Protein AF-A0A4Q1S5E7-F1 (afdb_monomer)

Nearest PDB structures (foldseek):
  4me7-assembly1_C  TM=7.238E-01  e=4.638E-04  Bacillus subtilis subsp. subtilis str. 168
  5hk0-assembly1_A  TM=7.546E-01  e=1.133E-02  Mycobacterium tuberculosis H37Rv
  8bnv-assembly1_A  TM=3.595E-01  e=1.706E+00  Deferribacter desulfuricans
  8bnx-assembly2_B  TM=3.579E-01  e=1.160E+00  Deferribacter desulfuricans

Secondary structure (DSSP, 8-state):
-HHHHHHHHHH----SSS-HHHHHHHHHHHS-HHHHHHHHHHHH-HHHHHHHHHHHT-HHHHHHHHHHHH---EEETTTTEEE-HHHHHHHHHHHHHHHHSPP-BS-SSS--SBSS---TTBEEEEE----TTS--SEEEEEEEE--TT-SEEEEEEEEE--TT----SSEEEEEE-TT-SSEEEEEGGG-EEEEGGGEEE--EE-SSS-EE--B--HHHHHHHHHHHHHHTS-PPBHHHHHHHS-TTEEEEESSHHHHGGGTTSBEEEEEEETTTTEEEEEETT---EEEEEEEEBS--HHHHHHHHHHHHT---EE-TTT--EEE-HHHHHHHHHHHHHTTB--

Structure (mmCIF, N/CA/C/O backbone):
data_AF-A0A4Q1S5E7-F1
#
_entry.id   AF-A0A4Q1S5E7-F1
#
loop_
_atom_site.group_PDB
_atom_site.id
_atom_site.type_symbol
_atom_site.label_atom_id
_atom_site.label_alt_id
_atom_site.label_comp_id
_atom_site.label_asym_id
_atom_site.label_entity_id
_atom_site.label_seq_id
_atom_site.pdbx_PDB_ins_code
_atom_site.Cartn_x
_atom_site.Cartn_y
_atom_site.Cartn_z
_atom_site.occupancy
_atom_site.B_iso_or_equiv
_atom_site.auth_seq_id
_atom_site.auth_comp_id
_atom_site.auth_asym_id
_atom_site.auth_atom_id
_atom_site.pdbx_PDB_model_num
ATOM 1 N N . MET A 1 1 ? 5.065 -13.074 -55.777 1.00 45.78 1 MET A N 1
ATOM 2 C CA . MET A 1 1 ? 3.913 -12.854 -54.874 1.00 45.78 1 MET A CA 1
ATOM 3 C C . MET A 1 1 ? 3.552 -11.373 -54.756 1.00 45.78 1 MET A C 1
ATOM 5 O O . MET A 1 1 ? 2.422 -11.039 -55.063 1.00 45.78 1 MET A O 1
ATOM 9 N N . ILE A 1 2 ? 4.494 -10.473 -54.447 1.00 40.75 2 ILE A N 1
ATOM 10 C CA . ILE A 1 2 ? 4.255 -9.011 -54.358 1.00 40.75 2 ILE A CA 1
ATOM 11 C C . ILE A 1 2 ? 3.692 -8.414 -55.658 1.00 40.75 2 ILE A C 1
ATOM 13 O O . ILE A 1 2 ? 2.721 -7.675 -55.610 1.00 40.75 2 ILE A O 1
ATOM 17 N N . LYS A 1 3 ? 4.202 -8.818 -56.832 1.00 45.34 3 LYS A N 1
ATOM 18 C CA . LYS A 1 3 ? 3.614 -8.436 -58.134 1.00 45.34 3 LYS A CA 1
ATOM 19 C C . LYS A 1 3 ? 2.170 -8.921 -58.327 1.00 45.34 3 LYS A C 1
ATOM 21 O O . LYS A 1 3 ? 1.421 -8.264 -59.034 1.00 45.34 3 LYS A O 1
ATOM 26 N N . ASN A 1 4 ? 1.779 -10.039 -57.703 1.00 48.31 4 ASN A N 1
ATOM 27 C CA . ASN A 1 4 ? 0.393 -10.526 -57.719 1.00 48.31 4 ASN A CA 1
ATOM 28 C C . ASN A 1 4 ? -0.473 -9.777 -56.703 1.00 48.31 4 ASN A C 1
ATOM 30 O O . ASN A 1 4 ? -1.609 -9.480 -57.028 1.00 48.31 4 ASN A O 1
ATOM 34 N N . ILE A 1 5 ? 0.068 -9.415 -55.534 1.00 48.53 5 ILE A N 1
ATOM 35 C CA . ILE A 1 5 ? -0.612 -8.560 -54.549 1.00 48.53 5 ILE A CA 1
ATOM 36 C C . ILE A 1 5 ? -0.840 -7.163 -55.141 1.00 48.53 5 ILE A C 1
ATOM 38 O O . ILE A 1 5 ? -1.955 -6.673 -55.087 1.00 48.53 5 ILE A O 1
ATOM 42 N N . LEU A 1 6 ? 0.163 -6.556 -55.787 1.00 47.06 6 LEU A N 1
ATOM 43 C CA . LEU A 1 6 ? 0.029 -5.286 -56.515 1.00 47.06 6 LEU A CA 1
ATOM 44 C C . LEU A 1 6 ? -1.011 -5.389 -57.639 1.00 47.06 6 LEU A C 1
ATOM 46 O O . LEU A 1 6 ? -1.883 -4.534 -57.730 1.00 47.06 6 LEU A O 1
ATOM 50 N N . LYS A 1 7 ? -1.002 -6.481 -58.418 1.00 49.75 7 LYS A N 1
ATOM 51 C CA . LYS A 1 7 ? -2.040 -6.750 -59.428 1.00 49.75 7 LYS A CA 1
ATOM 52 C C . LYS A 1 7 ? -3.434 -6.929 -58.828 1.00 49.75 7 LYS A C 1
ATOM 54 O O . LYS A 1 7 ? -4.398 -6.451 -59.411 1.00 49.75 7 LYS A O 1
ATOM 59 N N . GLU A 1 8 ? -3.571 -7.625 -57.702 1.00 49.44 8 GLU A N 1
ATOM 60 C CA . GLU A 1 8 ? -4.859 -7.823 -57.024 1.00 49.44 8 GLU A CA 1
ATOM 61 C C . GLU A 1 8 ? -5.385 -6.511 -56.432 1.00 49.44 8 GLU A C 1
ATOM 63 O O . GLU A 1 8 ? -6.571 -6.207 -56.569 1.00 49.44 8 GLU A O 1
ATOM 68 N N . VAL A 1 9 ? -4.488 -5.707 -55.860 1.00 48.16 9 VAL A N 1
ATOM 69 C CA . VAL A 1 9 ? -4.747 -4.373 -55.314 1.00 48.16 9 VAL A CA 1
ATOM 70 C C . VAL A 1 9 ? -5.185 -3.394 -56.410 1.00 48.16 9 VAL A C 1
ATOM 72 O O . VAL A 1 9 ? -6.217 -2.743 -56.255 1.00 48.16 9 VAL A O 1
ATOM 75 N N . GLU A 1 10 ? -4.482 -3.346 -57.545 1.00 47.16 10 GLU A N 1
ATOM 76 C CA . GLU A 1 10 ? -4.885 -2.565 -58.725 1.00 47.16 10 GLU A CA 1
ATOM 77 C C . GLU A 1 10 ? -6.196 -3.081 -59.330 1.00 47.16 10 GLU A C 1
ATOM 79 O O . GLU A 1 10 ? -7.041 -2.300 -59.767 1.00 47.16 10 GLU A O 1
ATOM 84 N N . SER A 1 11 ? -6.411 -4.400 -59.323 1.00 49.28 11 SER A N 1
ATOM 85 C CA . SER A 1 11 ? -7.585 -4.996 -59.960 1.00 49.28 11 SER A CA 1
ATOM 86 C C . SER A 1 11 ? -8.892 -4.782 -59.204 1.00 49.28 11 SER A C 1
ATOM 88 O O . SER A 1 11 ? -9.933 -4.996 -59.821 1.00 49.28 11 SER A O 1
ATOM 90 N N . SER A 1 12 ? -8.854 -4.415 -57.909 1.00 47.06 12 SER A N 1
ATOM 91 C CA . SER A 1 12 ? -10.009 -4.147 -57.025 1.00 47.06 12 SER A CA 1
ATOM 92 C C . SER A 1 12 ? -11.334 -4.810 -57.459 1.00 47.06 12 SER A C 1
ATOM 94 O O . SER A 1 12 ? -12.395 -4.192 -57.532 1.00 47.06 12 SER A O 1
ATOM 96 N N . ARG A 1 13 ? -11.263 -6.124 -57.713 1.00 43.25 13 ARG A N 1
ATOM 97 C CA . ARG A 1 13 ? -12.386 -7.031 -57.993 1.00 43.25 13 ARG A CA 1
ATOM 98 C C . ARG A 1 13 ? -12.395 -8.230 -57.038 1.00 43.25 13 ARG A C 1
ATOM 100 O O . ARG A 1 13 ? -12.972 -9.266 -57.344 1.00 43.25 13 ARG A O 1
ATOM 107 N N . CYS A 1 14 ? -11.828 -8.087 -55.840 1.00 43.12 14 CYS A N 1
ATOM 108 C CA . CYS A 1 14 ? -12.053 -9.036 -54.745 1.00 43.12 14 CYS A CA 1
ATOM 109 C C . CYS A 1 14 ? -13.335 -8.668 -53.979 1.00 43.12 14 CYS A C 1
ATOM 111 O O . CYS A 1 14 ? -13.285 -8.173 -52.854 1.00 43.12 14 CYS A O 1
ATOM 113 N N . SER A 1 15 ? -14.497 -8.888 -54.608 1.00 43.00 15 SER A N 1
ATOM 114 C CA . SER A 1 15 ? -15.816 -8.615 -54.016 1.00 43.00 15 SER A CA 1
ATOM 115 C C . SER A 1 15 ? -16.477 -9.826 -53.347 1.00 43.00 15 SER A C 1
ATOM 117 O O . SER A 1 15 ? -17.640 -9.722 -52.973 1.00 43.00 15 SER A O 1
ATOM 119 N N . THR A 1 16 ? -15.810 -10.976 -53.213 1.00 43.50 16 THR A N 1
ATOM 120 C CA . THR A 1 16 ? -16.522 -12.227 -52.878 1.00 43.50 16 THR A CA 1
ATOM 121 C C . THR A 1 16 ? -16.160 -12.903 -51.558 1.00 43.50 16 THR A C 1
ATOM 123 O O . THR A 1 16 ? -16.899 -13.798 -51.167 1.00 43.50 16 THR A O 1
ATOM 126 N N . TYR A 1 17 ? -15.123 -12.482 -50.818 1.00 42.72 17 TYR A N 1
ATOM 127 C CA . TYR A 1 17 ? -14.715 -13.212 -49.595 1.00 42.72 17 TYR A CA 1
ATOM 128 C C . TYR A 1 17 ? -14.294 -12.367 -48.382 1.00 42.72 17 TYR A C 1
ATOM 130 O O . TYR A 1 17 ? -13.822 -12.916 -47.391 1.00 42.72 17 TYR A O 1
ATOM 138 N N . LEU A 1 18 ? -14.483 -11.047 -48.408 1.00 40.22 18 LEU A N 1
ATOM 139 C CA . LEU A 1 18 ? -14.166 -10.174 -47.273 1.00 40.22 18 LEU A CA 1
ATOM 140 C C . LEU A 1 18 ? -15.419 -9.415 -46.838 1.00 40.22 18 LEU A C 1
ATOM 142 O O . LEU A 1 18 ? -16.188 -8.967 -47.686 1.00 40.22 18 LEU A O 1
ATOM 146 N N . SER A 1 19 ? -15.619 -9.265 -45.525 1.00 49.06 19 SER A N 1
ATOM 147 C CA . SER A 1 19 ? -16.636 -8.350 -45.002 1.00 49.06 19 SER A CA 1
ATOM 148 C C . SER A 1 19 ? -16.353 -6.930 -45.502 1.00 49.06 19 SER A C 1
ATOM 150 O O . SER A 1 19 ? -15.199 -6.539 -45.697 1.00 49.06 19 SER A O 1
ATOM 152 N N . THR A 1 20 ? -17.409 -6.151 -45.711 1.00 51.66 20 THR A N 1
ATOM 153 C CA . THR A 1 20 ? -17.349 -4.768 -46.214 1.00 51.66 20 THR A CA 1
ATOM 154 C C . THR A 1 20 ? -16.396 -3.882 -45.400 1.00 51.66 20 THR A C 1
ATOM 156 O O . THR A 1 20 ? -15.662 -3.080 -45.969 1.00 51.66 20 THR A O 1
ATOM 159 N N . GLU A 1 21 ? -16.318 -4.104 -44.089 1.00 45.59 21 GLU A N 1
ATOM 160 C CA . GLU A 1 21 ? -15.430 -3.392 -43.158 1.00 45.59 21 GLU A CA 1
ATOM 161 C C . GLU A 1 21 ? -13.933 -3.712 -43.379 1.00 45.59 21 GLU A C 1
ATOM 163 O O . GLU A 1 21 ? -13.069 -2.829 -43.324 1.00 45.59 21 GLU A O 1
ATOM 168 N N . ASN A 1 22 ? -13.613 -4.962 -43.737 1.00 44.28 22 ASN A N 1
ATOM 169 C CA . ASN A 1 22 ? -12.251 -5.373 -44.088 1.00 44.28 22 ASN A CA 1
ATOM 170 C C . ASN A 1 22 ? -11.838 -4.847 -45.473 1.00 44.28 22 ASN A C 1
ATOM 172 O O . ASN A 1 22 ? -10.669 -4.527 -45.686 1.00 44.28 22 ASN A O 1
ATOM 176 N N . GLN A 1 23 ? -12.787 -4.712 -46.406 1.00 46.38 23 GLN A N 1
ATOM 177 C CA . GLN A 1 23 ? -12.539 -4.132 -47.731 1.00 46.38 23 GLN A CA 1
ATOM 178 C C . GLN A 1 23 ? -12.254 -2.626 -47.664 1.00 46.38 23 GLN A C 1
ATOM 180 O O . GLN A 1 23 ? -11.365 -2.148 -48.369 1.00 46.38 23 GLN A O 1
ATOM 185 N N . GLU A 1 24 ? -12.963 -1.875 -46.819 1.00 50.72 24 GLU A N 1
ATOM 186 C CA . GLU A 1 24 ? -12.688 -0.448 -46.603 1.00 50.72 24 GLU A CA 1
ATOM 187 C C . GLU A 1 24 ? -11.358 -0.217 -45.882 1.00 50.72 24 GLU A C 1
ATOM 189 O O . GLU A 1 24 ? -10.598 0.669 -46.274 1.00 50.72 24 GLU A O 1
ATOM 194 N N . SER A 1 25 ? -11.023 -1.057 -44.900 1.00 50.16 25 SER A N 1
ATOM 195 C CA . SER A 1 25 ? -9.731 -0.995 -44.206 1.00 50.16 25 SER A CA 1
ATOM 196 C C . SER A 1 25 ? -8.557 -1.291 -45.148 1.00 50.16 25 SER A C 1
ATOM 198 O O . SER A 1 25 ? -7.573 -0.553 -45.156 1.00 50.16 25 SER A O 1
ATOM 200 N N . LEU A 1 26 ? -8.682 -2.302 -46.018 1.00 46.16 26 LEU A N 1
ATOM 201 C CA . LEU A 1 26 ? -7.697 -2.603 -47.066 1.00 46.16 26 LEU A CA 1
ATOM 202 C C . LEU A 1 26 ? -7.577 -1.475 -48.095 1.00 46.16 26 LEU A C 1
ATOM 204 O O . LEU A 1 26 ? -6.463 -1.089 -48.436 1.00 46.16 26 LEU A O 1
ATOM 208 N N . LYS A 1 27 ? -8.696 -0.896 -48.552 1.00 51.16 27 LYS A N 1
ATOM 209 C CA . LYS A 1 27 ? -8.677 0.274 -49.447 1.00 51.16 27 LYS A CA 1
ATOM 210 C C . LYS A 1 27 ? -7.976 1.467 -48.807 1.00 51.16 27 LYS A C 1
ATOM 212 O O . LYS A 1 27 ? -7.223 2.146 -49.493 1.00 51.16 27 LYS A O 1
ATOM 217 N N . LYS A 1 28 ? -8.173 1.689 -47.506 1.00 51.12 28 LYS A N 1
ATOM 218 C CA . LYS A 1 28 ? -7.537 2.776 -46.754 1.00 51.12 28 LYS A CA 1
ATOM 219 C C . LYS A 1 28 ? -6.022 2.573 -46.615 1.00 51.12 28 LYS A C 1
ATOM 221 O O . LYS A 1 28 ? -5.270 3.514 -46.840 1.00 51.12 28 LYS A O 1
ATOM 226 N N . ILE A 1 29 ? -5.583 1.343 -46.336 1.00 49.75 29 ILE A N 1
ATOM 227 C CA . ILE A 1 29 ? -4.161 0.953 -46.258 1.00 49.75 29 ILE A CA 1
ATOM 228 C C . ILE A 1 29 ? -3.468 1.056 -47.629 1.00 49.75 29 ILE A C 1
ATOM 230 O O . ILE A 1 29 ? -2.320 1.478 -47.715 1.00 49.75 29 ILE A O 1
ATOM 234 N N . VAL A 1 30 ? -4.170 0.692 -48.704 1.00 48.88 30 VAL A N 1
ATOM 235 C CA . VAL A 1 30 ? -3.678 0.777 -50.088 1.00 48.88 30 VAL A CA 1
ATOM 236 C C . VAL A 1 30 ? -3.651 2.218 -50.602 1.00 48.88 30 VAL A C 1
ATOM 238 O O . VAL A 1 30 ? -2.741 2.581 -51.337 1.00 48.88 30 VAL A O 1
ATOM 241 N N . SER A 1 31 ? -4.632 3.046 -50.231 1.00 51.16 31 SER A N 1
ATOM 242 C CA . SER A 1 31 ? -4.712 4.452 -50.655 1.00 51.16 31 SER A CA 1
ATOM 243 C C . SER A 1 31 ? -3.657 5.350 -50.013 1.00 51.16 31 SER A C 1
ATOM 245 O O . SER A 1 31 ? -3.498 6.500 -50.417 1.00 51.16 31 SER A O 1
ATOM 247 N N . ASP A 1 32 ? -2.948 4.838 -49.010 1.00 53.78 32 ASP A N 1
ATOM 248 C CA . ASP A 1 32 ? -1.819 5.522 -48.414 1.00 53.78 32 ASP A CA 1
ATOM 249 C C . ASP A 1 32 ? -0.659 5.474 -49.421 1.00 53.78 32 ASP A C 1
ATOM 251 O O . ASP A 1 32 ? 0.027 4.461 -49.570 1.00 53.78 32 ASP A O 1
ATOM 255 N N . THR A 1 33 ? -0.476 6.561 -50.178 1.00 54.25 33 THR A N 1
ATOM 256 C CA . THR A 1 33 ? 0.507 6.715 -51.271 1.00 54.25 33 THR A CA 1
ATOM 257 C C . THR A 1 33 ? 1.914 6.263 -50.859 1.00 54.25 33 THR A C 1
ATOM 259 O O . THR A 1 33 ? 2.722 5.819 -51.672 1.00 54.25 33 THR A O 1
ATOM 262 N N . THR A 1 34 ? 2.199 6.330 -49.562 1.00 57.56 34 THR A N 1
ATOM 263 C CA . THR A 1 34 ? 3.412 5.862 -48.901 1.00 57.56 34 THR A CA 1
ATOM 264 C C . THR A 1 34 ? 3.628 4.345 -49.028 1.00 57.56 34 THR A C 1
ATOM 266 O O . THR A 1 34 ? 4.748 3.915 -49.288 1.00 57.56 34 THR A O 1
ATOM 269 N N . MET A 1 35 ? 2.577 3.530 -48.906 1.00 54.88 35 MET A N 1
ATOM 270 C CA . MET A 1 35 ? 2.635 2.060 -48.952 1.00 54.88 35 MET A CA 1
ATOM 271 C C . MET A 1 35 ? 2.817 1.533 -50.380 1.00 54.88 35 MET A C 1
ATOM 273 O O . MET A 1 35 ? 3.663 0.672 -50.614 1.00 54.88 35 MET A O 1
ATOM 277 N N . LEU A 1 36 ? 2.096 2.098 -51.354 1.00 58.75 36 LEU A N 1
ATOM 278 C CA . LEU A 1 36 ? 2.261 1.761 -52.776 1.00 58.75 36 LEU A CA 1
ATOM 279 C C . LEU A 1 36 ? 3.670 2.097 -53.281 1.00 58.75 36 LEU A C 1
ATOM 281 O O . LEU A 1 36 ? 4.318 1.249 -53.890 1.00 58.75 36 LEU A O 1
ATOM 285 N N . ASN A 1 37 ? 4.195 3.273 -52.924 1.00 60.22 37 ASN A N 1
ATOM 286 C CA . ASN A 1 37 ? 5.567 3.668 -53.256 1.00 60.22 37 ASN A CA 1
ATOM 287 C C . ASN A 1 37 ? 6.623 2.750 -52.614 1.00 60.22 37 ASN A C 1
ATOM 289 O O . ASN A 1 37 ? 7.690 2.523 -53.187 1.00 60.22 37 ASN A O 1
ATOM 293 N N . VAL A 1 38 ? 6.353 2.222 -51.416 1.00 61.44 38 VAL A N 1
ATOM 294 C CA . VAL A 1 38 ? 7.222 1.238 -50.754 1.00 61.44 38 VAL A CA 1
ATOM 295 C C . VAL A 1 38 ? 7.161 -0.109 -51.478 1.00 61.44 38 VAL A C 1
ATOM 297 O O . VAL A 1 38 ? 8.207 -0.695 -51.745 1.00 61.44 38 VAL A O 1
ATOM 300 N N . LEU A 1 39 ? 5.971 -0.578 -51.864 1.00 63.72 39 LEU A N 1
ATOM 301 C CA . LEU A 1 39 ? 5.789 -1.839 -52.591 1.00 63.72 39 LEU A CA 1
ATOM 302 C C . LEU A 1 39 ? 6.393 -1.805 -54.005 1.00 63.72 39 LEU A C 1
ATOM 304 O O . LEU A 1 39 ? 7.007 -2.789 -54.422 1.00 63.72 39 LEU A O 1
ATOM 308 N N . GLU A 1 40 ? 6.285 -0.683 -54.721 1.00 65.25 40 GLU A N 1
ATOM 309 C CA . GLU A 1 40 ? 6.958 -0.486 -56.012 1.00 65.25 40 GLU A CA 1
ATOM 310 C C . GLU A 1 40 ? 8.481 -0.514 -55.863 1.00 65.25 40 GLU A C 1
ATOM 312 O O . GLU A 1 40 ? 9.154 -1.239 -56.598 1.00 65.25 40 GLU A O 1
ATOM 317 N N . LYS A 1 41 ? 9.037 0.195 -54.870 1.00 61.72 41 LYS A N 1
ATOM 318 C CA . LYS A 1 41 ? 10.483 0.166 -54.588 1.00 61.72 41 LYS A CA 1
ATOM 319 C C . LYS A 1 41 ? 10.978 -1.239 -54.241 1.00 61.72 41 LYS A C 1
ATOM 321 O O . LYS A 1 41 ? 12.020 -1.652 -54.740 1.00 61.72 41 LYS A O 1
ATOM 326 N N . ILE A 1 42 ? 10.212 -1.995 -53.453 1.00 63.00 42 ILE A N 1
ATOM 327 C CA . ILE A 1 42 ? 10.522 -3.394 -53.123 1.00 63.00 42 ILE A CA 1
ATOM 328 C C . ILE A 1 42 ? 10.488 -4.280 -54.378 1.00 63.00 42 ILE A C 1
ATOM 330 O O . ILE A 1 42 ? 11.310 -5.181 -54.500 1.00 63.00 42 ILE A O 1
ATOM 334 N N . SER A 1 43 ? 9.575 -4.031 -55.326 1.00 64.75 43 SER A N 1
ATOM 335 C CA . SER A 1 43 ? 9.441 -4.842 -56.546 1.00 64.75 43 SER A CA 1
ATOM 336 C C . SER A 1 43 ? 10.544 -4.606 -57.589 1.00 64.75 43 SER A C 1
ATOM 338 O O . SER A 1 43 ? 10.677 -5.426 -58.506 1.00 64.75 43 SER A O 1
ATOM 340 N N . VAL A 1 44 ? 11.269 -3.489 -57.515 1.00 72.62 44 VAL A N 1
ATOM 341 C CA . VAL A 1 44 ? 12.371 -3.158 -58.436 1.00 72.62 44 VAL A CA 1
ATOM 342 C C . VAL A 1 44 ? 13.716 -3.652 -57.893 1.00 72.62 44 VAL A C 1
ATOM 344 O O . VAL A 1 44 ? 14.621 -3.954 -58.668 1.00 72.62 44 VAL A O 1
ATOM 347 N N . ASP A 1 45 ? 13.828 -3.802 -56.576 1.00 74.69 45 ASP A N 1
ATOM 348 C CA . ASP A 1 45 ? 15.039 -4.247 -55.897 1.00 74.69 45 ASP A CA 1
ATOM 349 C C . ASP A 1 45 ? 14.950 -5.741 -55.522 1.00 74.69 45 ASP A C 1
ATOM 351 O O . ASP A 1 45 ? 14.171 -6.174 -54.664 1.00 74.69 45 ASP A O 1
ATOM 355 N N . ASN A 1 46 ? 15.768 -6.555 -56.196 1.00 75.38 46 ASN A N 1
ATOM 356 C CA . ASN A 1 46 ? 15.821 -8.005 -55.997 1.00 75.38 46 ASN A CA 1
ATOM 357 C C . ASN A 1 46 ? 16.261 -8.400 -54.578 1.00 75.38 46 ASN A C 1
ATOM 359 O O . ASN A 1 46 ? 15.853 -9.460 -54.094 1.00 75.38 46 ASN A O 1
ATOM 363 N N . ASP A 1 47 ? 17.063 -7.576 -53.903 1.00 74.88 47 ASP A N 1
ATOM 364 C CA . ASP A 1 47 ? 17.528 -7.861 -52.547 1.00 74.88 47 ASP A CA 1
ATOM 365 C C . ASP A 1 47 ? 16.437 -7.538 -51.522 1.00 74.88 47 ASP A C 1
ATOM 367 O O . ASP A 1 47 ? 16.186 -8.343 -50.620 1.00 74.88 47 ASP A O 1
ATOM 371 N N . LEU A 1 48 ? 15.686 -6.448 -51.719 1.00 71.38 48 LEU A N 1
ATOM 372 C CA . LEU A 1 48 ? 14.483 -6.162 -50.927 1.00 71.38 48 LEU A CA 1
ATOM 373 C C . LEU A 1 48 ? 13.418 -7.250 -51.098 1.00 71.38 48 LEU A C 1
ATOM 375 O O . LEU A 1 48 ? 12.846 -7.704 -50.107 1.00 71.38 48 LEU A O 1
ATOM 379 N N . THR A 1 49 ? 13.189 -7.724 -52.326 1.00 74.31 49 THR A N 1
ATOM 380 C CA . THR A 1 49 ? 12.247 -8.827 -52.585 1.00 74.31 49 THR A CA 1
ATOM 381 C C . THR A 1 49 ? 12.655 -10.096 -51.829 1.00 74.31 49 THR A C 1
ATOM 383 O O . THR A 1 49 ? 11.823 -10.706 -51.160 1.00 74.31 49 THR A O 1
ATOM 386 N N . ARG A 1 50 ? 13.945 -10.464 -51.854 1.00 77.56 50 ARG A N 1
ATOM 387 C CA . ARG A 1 50 ? 14.469 -11.620 -51.103 1.00 77.56 50 ARG A CA 1
ATOM 388 C C . ARG A 1 50 ? 14.299 -11.472 -49.592 1.00 77.56 50 ARG A C 1
ATOM 390 O O . ARG A 1 50 ? 13.962 -12.447 -48.921 1.00 77.56 50 ARG A O 1
ATOM 397 N N . ILE A 1 51 ? 14.533 -10.278 -49.047 1.00 77.44 51 ILE A N 1
ATOM 398 C CA . ILE A 1 51 ? 14.348 -9.997 -47.616 1.00 77.44 51 ILE A CA 1
ATOM 399 C C . ILE A 1 51 ? 12.870 -10.122 -47.237 1.00 77.44 51 ILE A C 1
ATOM 401 O O . ILE A 1 51 ? 12.552 -10.769 -46.240 1.00 77.44 51 ILE A O 1
ATOM 405 N N . VAL A 1 52 ? 11.964 -9.565 -48.042 1.00 77.75 52 VAL A N 1
ATOM 406 C CA . VAL A 1 52 ? 10.519 -9.653 -47.796 1.00 77.75 52 VAL A CA 1
ATOM 407 C C . VAL A 1 52 ? 10.025 -11.093 -47.899 1.00 77.75 52 VAL A C 1
ATOM 409 O O . VAL A 1 52 ? 9.309 -11.541 -47.008 1.00 77.75 52 VAL A O 1
ATOM 412 N N . ASP A 1 53 ? 10.459 -11.856 -48.903 1.00 77.31 53 ASP A N 1
ATOM 413 C CA . ASP A 1 53 ? 10.123 -13.279 -49.011 1.00 77.31 53 ASP A CA 1
ATOM 414 C C . ASP A 1 53 ? 10.642 -14.066 -47.797 1.00 77.31 53 ASP A C 1
ATOM 416 O O . ASP A 1 53 ? 9.952 -14.952 -47.290 1.00 77.31 53 ASP A O 1
ATOM 420 N N . LYS A 1 54 ? 11.825 -13.728 -47.272 1.00 81.31 54 LYS A N 1
ATOM 421 C CA . LYS A 1 54 ? 12.348 -14.339 -46.044 1.00 81.31 54 LYS A CA 1
ATOM 422 C C . LYS A 1 54 ? 11.486 -14.004 -44.822 1.00 81.31 54 LYS A C 1
ATOM 424 O O . LYS A 1 54 ? 11.231 -14.900 -44.028 1.00 81.31 54 LYS A O 1
ATOM 429 N N . ILE A 1 55 ? 11.017 -12.761 -44.689 1.00 76.44 55 ILE A N 1
ATOM 430 C CA . ILE A 1 55 ? 10.128 -12.324 -43.596 1.00 76.44 55 ILE A CA 1
ATOM 431 C C . ILE A 1 55 ? 8.761 -13.013 -43.692 1.00 76.44 55 ILE A C 1
ATOM 433 O O . ILE A 1 55 ? 8.266 -13.537 -42.699 1.00 76.44 55 ILE A O 1
ATOM 437 N N . ILE A 1 56 ? 8.162 -13.056 -44.885 1.00 78.06 56 ILE A N 1
ATOM 438 C CA . ILE A 1 56 ? 6.846 -13.675 -45.115 1.00 78.06 56 ILE A CA 1
ATOM 439 C C . ILE A 1 56 ? 6.890 -15.177 -44.837 1.00 78.06 56 ILE A C 1
ATOM 441 O O . ILE A 1 56 ? 5.922 -15.736 -44.327 1.00 78.06 56 ILE A O 1
ATOM 445 N N . ASN A 1 57 ? 8.001 -15.840 -45.149 1.00 83.75 57 ASN A N 1
ATOM 446 C CA . ASN A 1 57 ? 8.169 -17.266 -44.878 1.00 83.75 57 ASN A CA 1
ATOM 447 C C . ASN A 1 57 ? 8.720 -17.553 -43.471 1.00 83.75 57 ASN A C 1
ATOM 449 O O . ASN A 1 57 ? 8.850 -18.719 -43.094 1.00 83.75 57 ASN A O 1
ATOM 453 N N . ASP A 1 58 ? 9.018 -16.524 -42.672 1.00 88.06 58 ASP A N 1
ATOM 454 C CA . ASP A 1 58 ? 9.442 -16.702 -41.289 1.00 88.06 58 ASP A CA 1
ATOM 455 C C . ASP A 1 58 ? 8.236 -17.117 -40.435 1.00 88.06 58 ASP A C 1
ATOM 457 O O . ASP A 1 58 ? 7.260 -16.385 -40.234 1.00 88.06 58 ASP A O 1
ATOM 461 N N . ARG A 1 59 ? 8.294 -18.349 -39.932 1.00 87.94 59 ARG A N 1
ATOM 462 C CA . ARG A 1 59 ? 7.241 -18.925 -39.099 1.00 87.94 59 ARG A CA 1
ATOM 463 C C . ARG A 1 59 ? 7.021 -18.125 -37.813 1.00 87.94 59 ARG A C 1
ATOM 465 O O . ARG A 1 59 ? 5.869 -17.923 -37.436 1.00 87.94 59 ARG A O 1
ATOM 472 N N . ASN A 1 60 ? 8.090 -17.662 -37.168 1.00 82.25 60 ASN A N 1
ATOM 473 C CA . ASN A 1 60 ? 8.001 -16.925 -35.910 1.00 82.25 60 ASN A CA 1
ATOM 474 C C . ASN A 1 60 ? 7.357 -15.559 -36.140 1.00 82.25 60 ASN A C 1
ATOM 476 O O . ASN A 1 60 ? 6.485 -15.156 -35.374 1.00 82.25 60 ASN A O 1
ATOM 480 N N . PHE A 1 61 ? 7.732 -14.875 -37.226 1.00 81.06 61 PHE A N 1
ATOM 481 C CA . PHE A 1 61 ? 7.100 -13.614 -37.613 1.00 81.06 61 PHE A CA 1
ATOM 482 C C . PHE A 1 61 ? 5.593 -13.793 -37.832 1.00 81.06 61 PHE A C 1
ATOM 484 O O . PHE A 1 61 ? 4.788 -13.073 -37.243 1.00 81.06 61 PHE A O 1
ATOM 491 N N . ASN A 1 62 ? 5.197 -14.807 -38.604 1.00 81.19 62 ASN A N 1
ATOM 492 C CA . ASN A 1 62 ? 3.787 -15.098 -38.861 1.00 81.19 62 ASN A CA 1
ATOM 493 C C . ASN A 1 62 ? 3.005 -15.455 -37.591 1.00 81.19 62 ASN A C 1
ATOM 495 O O . ASN A 1 62 ? 1.852 -15.051 -37.445 1.00 81.19 62 ASN A O 1
ATOM 499 N N . GLU A 1 63 ? 3.601 -16.221 -36.676 1.00 87.25 63 GLU A N 1
ATOM 500 C CA . GLU A 1 63 ? 2.978 -16.537 -35.390 1.00 87.25 63 GLU A CA 1
ATOM 501 C C . GLU A 1 63 ? 2.794 -15.269 -34.540 1.00 87.25 63 GLU A C 1
ATOM 503 O O . GLU A 1 63 ? 1.698 -15.052 -34.026 1.00 87.25 63 GLU A O 1
ATOM 508 N N . ILE A 1 64 ? 3.795 -14.383 -34.469 1.00 82.50 64 ILE A N 1
ATOM 509 C CA . ILE A 1 64 ? 3.702 -13.102 -33.746 1.00 82.50 64 ILE A CA 1
ATOM 510 C C . ILE A 1 64 ? 2.607 -12.211 -34.337 1.00 82.50 64 ILE A C 1
ATOM 512 O O . ILE A 1 64 ? 1.778 -11.692 -33.590 1.00 82.50 64 ILE A O 1
ATOM 516 N N . VAL A 1 65 ? 2.563 -12.060 -35.665 1.00 84.00 65 VAL A N 1
ATOM 517 C CA . VAL A 1 65 ? 1.539 -11.252 -36.346 1.00 84.00 65 VAL A CA 1
ATOM 518 C C . VAL A 1 65 ? 0.141 -11.805 -36.071 1.00 84.00 65 VAL A C 1
ATOM 520 O O . VAL A 1 65 ? -0.758 -11.042 -35.726 1.00 84.00 65 VAL A O 1
ATOM 523 N N . LYS A 1 66 ? -0.041 -13.132 -36.134 1.00 86.50 66 LYS A N 1
ATOM 524 C CA . LYS A 1 66 ? -1.317 -13.774 -35.785 1.00 86.50 66 LYS A CA 1
ATOM 525 C C . LYS A 1 66 ? -1.718 -13.492 -34.339 1.00 86.50 66 LYS A C 1
ATOM 527 O O . LYS A 1 66 ? -2.870 -13.160 -34.093 1.00 86.50 66 LYS A O 1
ATOM 532 N N . GLN A 1 67 ? -0.792 -13.598 -33.384 1.00 86.81 67 GLN A N 1
ATOM 533 C CA . GLN A 1 67 ? -1.097 -13.296 -31.981 1.00 86.81 67 GLN A CA 1
ATOM 534 C C . GLN A 1 67 ? -1.436 -11.814 -31.772 1.00 86.81 67 GLN A C 1
ATOM 536 O O . GLN A 1 67 ? -2.370 -11.507 -31.036 1.00 86.81 67 GLN A O 1
ATOM 541 N N . ALA A 1 68 ? -0.732 -10.900 -32.444 1.00 84.44 68 ALA A N 1
ATOM 542 C CA . ALA A 1 68 ? -1.016 -9.467 -32.387 1.00 84.44 68 ALA A CA 1
ATOM 543 C C . ALA A 1 68 ? -2.393 -9.119 -32.980 1.00 84.44 68 ALA A C 1
ATOM 545 O O . ALA A 1 68 ? -3.074 -8.224 -32.476 1.00 84.44 68 ALA A O 1
ATOM 546 N N . ASP A 1 69 ? -2.833 -9.837 -34.016 1.00 85.31 69 ASP A N 1
ATOM 547 C CA . ASP A 1 69 ? -4.156 -9.642 -34.613 1.00 85.31 69 ASP A CA 1
ATOM 548 C C . ASP A 1 69 ? -5.297 -10.111 -33.697 1.00 85.31 69 ASP A C 1
ATOM 550 O O . ASP A 1 69 ? -6.353 -9.481 -33.633 1.00 85.31 69 ASP A O 1
ATOM 554 N N . LEU A 1 70 ? -5.052 -11.159 -32.905 1.00 89.12 70 LEU A N 1
ATOM 555 C CA . LEU A 1 70 ? -5.999 -11.656 -31.905 1.00 89.12 70 LEU A CA 1
ATOM 556 C C . LEU A 1 70 ? -6.190 -10.705 -30.713 1.00 89.12 70 LEU A C 1
ATOM 558 O O . LEU A 1 70 ? -7.156 -10.874 -29.964 1.00 89.12 70 LEU A O 1
ATOM 562 N N . VAL A 1 71 ? -5.306 -9.718 -30.522 1.00 86.38 71 VAL A N 1
ATOM 563 C CA . VAL A 1 71 ? -5.464 -8.698 -29.478 1.00 86.38 71 VAL A CA 1
ATOM 564 C C . VAL A 1 71 ? -6.680 -7.833 -29.802 1.00 86.38 71 VAL A C 1
ATOM 566 O O . VAL A 1 71 ? -6.752 -7.193 -30.851 1.00 86.38 71 VAL A O 1
ATOM 569 N N . LYS A 1 72 ? -7.631 -7.801 -28.869 1.00 88.25 72 LYS A N 1
ATOM 570 C CA . LYS A 1 72 ? -8.865 -7.014 -28.942 1.00 88.25 72 LYS A CA 1
ATOM 571 C C . LYS A 1 72 ? -8.954 -6.068 -27.757 1.00 88.25 72 LYS A C 1
ATOM 573 O O . LYS A 1 72 ? -8.282 -6.271 -26.746 1.00 88.25 72 LYS A O 1
ATOM 578 N N . ASP A 1 73 ? -9.830 -5.081 -27.882 1.00 87.75 73 ASP A N 1
ATOM 579 C CA . ASP A 1 73 ? -10.183 -4.206 -26.774 1.00 87.75 73 ASP A CA 1
ATOM 580 C C . ASP A 1 73 ? -10.690 -5.022 -25.579 1.00 87.75 73 ASP A C 1
ATOM 582 O O . ASP A 1 73 ? -11.515 -5.932 -25.710 1.00 87.75 73 ASP A O 1
ATOM 586 N N . GLU A 1 74 ? -10.199 -4.679 -24.393 1.00 84.62 74 GLU A N 1
ATOM 587 C CA . GLU A 1 74 ? -10.549 -5.337 -23.142 1.00 84.62 74 GLU A CA 1
ATOM 588 C C . GLU A 1 74 ? -11.401 -4.387 -22.295 1.00 84.62 74 GLU A C 1
ATOM 590 O O . GLU A 1 74 ? -10.914 -3.383 -21.763 1.00 84.62 74 GLU A O 1
ATOM 595 N N . TYR A 1 75 ? -12.686 -4.711 -22.137 1.00 85.19 75 TYR A N 1
ATOM 596 C CA . TYR A 1 75 ? -13.558 -3.977 -21.227 1.00 85.19 75 TYR A CA 1
ATOM 597 C C . TYR A 1 75 ? -13.388 -4.464 -19.787 1.00 85.19 75 TYR A C 1
ATOM 599 O O . TYR A 1 75 ? -13.622 -5.633 -19.475 1.00 85.19 75 TYR A O 1
ATOM 607 N N . ARG A 1 76 ? -13.041 -3.542 -18.884 1.00 79.75 76 ARG A N 1
ATOM 608 C CA . ARG A 1 76 ? -12.833 -3.822 -17.460 1.00 79.75 76 ARG A CA 1
ATOM 609 C C . ARG A 1 76 ? -13.948 -3.217 -16.612 1.00 79.75 76 ARG A C 1
ATOM 611 O O . ARG A 1 76 ? -13.852 -2.052 -16.211 1.00 79.75 76 ARG A O 1
ATOM 618 N N . PRO A 1 77 ? -14.981 -4.002 -16.253 1.00 73.88 77 PRO A N 1
ATOM 619 C CA . PRO A 1 77 ? -16.162 -3.487 -15.561 1.00 73.88 77 PRO A CA 1
ATOM 620 C C . PRO A 1 77 ? -15.851 -2.926 -14.168 1.00 73.88 77 PRO A C 1
ATOM 622 O O . PRO A 1 77 ? -16.436 -1.925 -13.762 1.00 73.88 77 PRO A O 1
ATOM 625 N N . ILE A 1 78 ? -14.893 -3.523 -13.447 1.00 71.56 78 ILE A N 1
ATOM 626 C CA . ILE A 1 78 ? -14.523 -3.110 -12.080 1.00 71.56 78 ILE A CA 1
ATOM 627 C C . ILE A 1 78 ? -13.948 -1.687 -12.060 1.00 71.56 78 ILE A C 1
ATOM 629 O O . ILE A 1 78 ? -14.228 -0.916 -11.143 1.00 71.56 78 ILE A O 1
ATOM 633 N N . HIS A 1 79 ? -13.177 -1.326 -13.085 1.00 68.69 79 HIS A N 1
ATOM 634 C CA . HIS A 1 79 ? -12.510 -0.027 -13.184 1.00 68.69 79 HIS A CA 1
ATOM 635 C C . HIS A 1 79 ? -13.216 0.942 -14.135 1.00 68.69 79 HIS A C 1
ATOM 637 O O . HIS A 1 79 ? -12.778 2.081 -14.263 1.00 68.69 79 HIS A O 1
ATOM 643 N N . LYS A 1 80 ? -14.310 0.505 -14.780 1.00 78.44 80 LYS A N 1
ATOM 644 C CA . LYS A 1 80 ? -15.013 1.241 -15.843 1.00 78.44 80 LYS A CA 1
ATOM 645 C C . LYS A 1 80 ? -14.043 1.780 -16.901 1.00 78.44 80 LYS A C 1
ATOM 647 O O . LYS A 1 80 ? -14.175 2.911 -17.358 1.00 78.44 80 LYS A O 1
ATOM 652 N N . GLN A 1 81 ? -13.051 0.965 -17.245 1.00 81.06 81 GLN A N 1
ATOM 653 C CA . GLN A 1 81 ? -11.985 1.314 -18.173 1.00 81.06 81 GLN A CA 1
ATOM 654 C C . GLN A 1 81 ? -12.012 0.339 -19.344 1.00 81.06 81 GLN A C 1
ATOM 656 O O . GLN A 1 81 ? -12.181 -0.863 -19.142 1.00 81.06 81 GLN A O 1
ATOM 661 N N . THR A 1 82 ? -11.808 0.853 -20.550 1.00 84.69 82 THR A N 1
ATOM 662 C CA . THR A 1 82 ? -11.527 0.037 -21.732 1.00 84.69 82 THR A CA 1
ATOM 663 C C . THR A 1 82 ? -10.043 0.167 -22.032 1.00 84.69 82 THR A C 1
ATOM 665 O O . THR A 1 82 ? -9.547 1.287 -22.159 1.00 84.69 82 THR A O 1
ATOM 668 N N . LEU A 1 83 ? -9.327 -0.954 -22.097 1.00 84.44 83 LEU A N 1
ATOM 669 C CA . LEU A 1 83 ? -8.000 -0.967 -22.699 1.00 84.44 83 LEU A CA 1
ATOM 670 C C . LEU A 1 83 ? -8.164 -1.218 -24.186 1.00 84.44 83 LEU A C 1
ATOM 672 O O . LEU A 1 83 ? -8.720 -2.244 -24.570 1.00 84.44 83 LEU A O 1
ATOM 676 N N . THR A 1 84 ? -7.694 -0.286 -25.002 1.00 88.69 84 THR A N 1
ATOM 677 C CA . THR A 1 84 ? -7.726 -0.459 -26.451 1.00 88.69 84 THR A CA 1
ATOM 678 C C . THR A 1 84 ? -6.619 -1.411 -26.898 1.00 88.69 84 THR A C 1
ATOM 680 O O . THR A 1 84 ? -5.596 -1.558 -26.217 1.00 88.69 84 THR A O 1
ATOM 683 N N . LYS A 1 85 ? -6.797 -2.031 -28.067 1.00 88.12 85 LYS A N 1
ATOM 684 C CA . LYS A 1 85 ? -5.759 -2.818 -28.748 1.00 88.12 85 LYS A CA 1
ATOM 685 C C . LYS A 1 85 ? -4.424 -2.069 -28.794 1.00 88.12 85 LYS A C 1
ATOM 687 O O . LYS A 1 85 ? -3.400 -2.641 -28.430 1.00 88.12 85 LYS A O 1
ATOM 692 N N . ASP A 1 86 ? -4.447 -0.786 -29.150 1.00 87.06 86 ASP A N 1
ATOM 693 C CA . ASP A 1 86 ? -3.243 0.044 -29.258 1.00 87.06 86 ASP A CA 1
ATOM 694 C C . ASP A 1 86 ? -2.500 0.159 -27.924 1.00 87.06 86 ASP A C 1
ATOM 696 O O . ASP A 1 86 ? -1.297 -0.081 -27.870 1.00 87.06 86 ASP A O 1
ATOM 700 N N . MET A 1 87 ? -3.212 0.396 -26.816 1.00 85.31 87 MET A N 1
ATOM 701 C CA . MET A 1 87 ? -2.598 0.447 -25.482 1.00 85.31 87 MET A CA 1
ATOM 702 C C . MET A 1 87 ? -1.945 -0.886 -25.092 1.00 85.31 87 MET A C 1
ATOM 704 O O . MET A 1 87 ? -0.920 -0.915 -24.407 1.00 85.31 87 MET A O 1
ATOM 708 N N . ILE A 1 88 ? -2.540 -2.012 -25.495 1.00 85.50 88 ILE A N 1
ATOM 709 C CA . ILE A 1 88 ? -1.984 -3.344 -25.234 1.00 85.50 88 ILE A CA 1
ATOM 710 C C . ILE A 1 88 ? -0.714 -3.558 -26.067 1.00 85.50 88 ILE A C 1
ATOM 712 O O . ILE A 1 88 ? 0.297 -4.018 -25.534 1.00 85.50 88 ILE A O 1
ATOM 716 N N . LEU A 1 89 ? -0.731 -3.181 -27.346 1.00 86.12 89 LEU A N 1
ATOM 717 C CA . LEU A 1 89 ? 0.438 -3.272 -28.222 1.00 86.12 89 LEU A CA 1
ATOM 718 C C . LEU A 1 89 ? 1.575 -2.350 -27.753 1.00 86.12 89 LEU A C 1
ATOM 720 O O . LEU A 1 89 ? 2.725 -2.785 -27.699 1.00 86.12 89 LEU A O 1
ATOM 724 N N . GLU A 1 90 ? 1.274 -1.130 -27.306 1.00 86.62 90 GLU A N 1
ATOM 725 C CA . GLU A 1 90 ? 2.252 -0.216 -26.701 1.00 86.62 90 GLU A CA 1
ATOM 726 C C . GLU A 1 90 ? 2.933 -0.827 -25.468 1.00 86.62 90 GLU A C 1
ATOM 728 O O . GLU A 1 90 ? 4.147 -0.690 -25.282 1.00 86.62 90 GLU A O 1
ATOM 733 N N . ARG A 1 91 ? 2.186 -1.561 -24.629 1.00 84.88 91 ARG A N 1
ATOM 734 C CA . ARG A 1 91 ? 2.758 -2.285 -23.479 1.00 84.88 91 ARG A CA 1
ATOM 735 C C . ARG A 1 91 ? 3.756 -3.354 -23.921 1.00 84.88 91 ARG A C 1
ATOM 737 O O . ARG A 1 91 ? 4.811 -3.471 -23.293 1.00 84.88 91 ARG A O 1
ATOM 744 N N . ILE A 1 92 ? 3.445 -4.097 -24.985 1.00 83.56 92 ILE A N 1
ATOM 745 C CA . ILE A 1 92 ? 4.334 -5.118 -25.560 1.00 83.56 92 ILE A CA 1
ATOM 746 C C . ILE A 1 92 ? 5.597 -4.460 -26.119 1.00 83.56 92 ILE A C 1
ATOM 748 O O . ILE A 1 92 ? 6.703 -4.871 -25.771 1.00 83.56 92 ILE A O 1
ATOM 752 N N . ILE A 1 93 ? 5.450 -3.395 -26.912 1.00 85.75 93 ILE A N 1
ATOM 753 C CA . ILE A 1 93 ? 6.578 -2.643 -27.480 1.00 85.75 93 ILE A CA 1
ATOM 754 C C . ILE A 1 93 ? 7.494 -2.132 -26.367 1.00 85.75 93 ILE A C 1
ATOM 756 O O . ILE A 1 93 ? 8.708 -2.310 -26.424 1.00 85.75 93 ILE A O 1
ATOM 760 N N . ARG A 1 94 ? 6.930 -1.558 -25.303 1.00 83.94 94 ARG A N 1
ATOM 761 C CA . ARG A 1 94 ? 7.709 -1.100 -24.150 1.00 83.94 94 ARG A CA 1
ATOM 762 C C . ARG A 1 94 ? 8.441 -2.239 -23.444 1.00 83.94 94 ARG A C 1
ATOM 764 O O . ARG A 1 94 ? 9.597 -2.061 -23.070 1.00 83.94 94 ARG A O 1
ATOM 771 N N . PHE A 1 95 ? 7.798 -3.394 -23.263 1.00 84.31 95 PHE A N 1
ATOM 772 C CA . PHE A 1 95 ? 8.461 -4.573 -22.701 1.00 84.31 95 PHE A CA 1
ATOM 773 C C . PHE A 1 95 ? 9.681 -4.963 -23.546 1.00 84.31 95 PHE A C 1
ATOM 775 O O . PHE A 1 95 ? 10.766 -5.132 -22.991 1.00 84.31 95 PHE A O 1
ATOM 782 N N . ILE A 1 96 ? 9.515 -5.030 -24.872 1.00 84.94 96 ILE A N 1
ATOM 783 C CA . ILE A 1 96 ? 10.588 -5.350 -25.823 1.00 84.94 96 ILE A CA 1
ATOM 784 C C . ILE A 1 96 ? 11.714 -4.316 -25.729 1.00 84.94 96 ILE A C 1
ATOM 786 O O . ILE A 1 96 ? 12.870 -4.692 -25.560 1.00 84.94 96 ILE A O 1
ATOM 790 N N . ASN A 1 97 ? 11.386 -3.024 -25.756 1.00 86.19 97 ASN A N 1
ATOM 791 C CA . ASN A 1 97 ? 12.373 -1.946 -25.689 1.00 86.19 97 ASN A CA 1
ATOM 792 C C . ASN A 1 97 ? 13.215 -2.009 -24.409 1.00 86.19 97 ASN A C 1
ATOM 794 O O . ASN A 1 97 ? 14.427 -1.828 -24.473 1.00 86.19 97 ASN A O 1
ATOM 798 N N . CYS A 1 98 ? 12.609 -2.323 -23.259 1.00 82.44 98 CYS A N 1
ATOM 799 C CA . CYS A 1 98 ? 13.362 -2.548 -22.023 1.00 82.44 98 CYS A CA 1
ATOM 800 C C . CYS A 1 98 ? 14.280 -3.776 -22.116 1.00 82.44 98 CYS A C 1
ATOM 802 O O . CYS A 1 98 ? 15.397 -3.744 -21.611 1.00 82.44 98 CYS A O 1
ATOM 804 N N . SER A 1 99 ? 13.825 -4.860 -22.747 1.00 83.00 99 SER A N 1
ATOM 805 C CA . SER A 1 99 ? 14.624 -6.079 -22.917 1.00 83.00 99 SER A CA 1
ATOM 806 C C . SER A 1 99 ? 15.803 -5.906 -23.879 1.00 83.00 99 SER A C 1
ATOM 808 O O . SER A 1 99 ? 16.805 -6.600 -23.719 1.00 83.00 99 SER A O 1
ATOM 810 N N . LEU A 1 100 ? 15.705 -4.982 -24.840 1.00 85.75 100 LEU A N 1
ATOM 811 C CA . LEU A 1 100 ? 16.771 -4.665 -25.797 1.00 85.75 100 LEU A CA 1
ATOM 812 C C . LEU A 1 100 ? 17.915 -3.842 -25.192 1.00 85.75 100 LEU A C 1
ATOM 814 O O . LEU A 1 100 ? 18.998 -3.798 -25.773 1.00 85.75 100 LEU A O 1
ATOM 818 N N . GLN A 1 101 ? 17.702 -3.190 -24.046 1.00 85.00 101 GLN A N 1
ATOM 819 C CA . GLN A 1 101 ? 18.759 -2.424 -23.391 1.00 85.00 101 GLN A CA 1
ATOM 820 C C . GLN A 1 101 ? 19.898 -3.347 -22.943 1.00 85.00 101 GLN A C 1
ATOM 822 O O . GLN A 1 101 ? 19.675 -4.442 -22.415 1.00 85.00 101 GLN A O 1
ATOM 827 N N . THR A 1 102 ? 21.137 -2.910 -23.150 1.00 84.06 102 THR A N 1
ATOM 828 C CA . THR A 1 102 ? 22.323 -3.616 -22.661 1.00 84.06 102 THR A CA 1
ATOM 829 C C . THR A 1 102 ? 22.462 -3.430 -21.158 1.00 84.06 102 THR A C 1
ATOM 831 O O . THR A 1 102 ? 22.202 -2.348 -20.636 1.00 84.06 102 THR A O 1
ATOM 834 N N . ASP A 1 103 ? 22.886 -4.479 -20.460 1.00 83.88 103 ASP A N 1
ATOM 835 C CA . ASP A 1 103 ? 23.169 -4.394 -19.032 1.00 83.88 103 ASP A CA 1
ATOM 836 C C . ASP A 1 103 ? 24.354 -3.457 -18.766 1.00 83.88 103 ASP A C 1
ATOM 838 O O . ASP A 1 103 ? 25.429 -3.611 -19.345 1.00 83.88 103 ASP A O 1
ATOM 842 N N . GLU A 1 104 ? 24.167 -2.494 -17.863 1.00 83.56 104 GLU A N 1
ATOM 843 C CA . GLU A 1 104 ? 25.260 -1.650 -17.386 1.00 83.56 104 GLU A CA 1
ATOM 844 C C . GLU A 1 104 ? 26.008 -2.354 -16.253 1.00 83.56 104 GLU A C 1
ATOM 846 O O . GLU A 1 104 ? 25.545 -2.425 -15.110 1.00 83.56 104 GLU A O 1
ATOM 851 N N . VAL A 1 105 ? 27.187 -2.871 -16.582 1.00 86.06 105 VAL A N 1
ATOM 852 C CA . VAL A 1 105 ? 28.078 -3.622 -15.690 1.00 86.06 105 VAL A CA 1
ATOM 853 C C . VAL A 1 105 ? 29.390 -2.868 -15.476 1.00 86.06 105 VAL A C 1
ATOM 855 O O . VAL A 1 105 ? 29.729 -1.960 -16.235 1.00 86.06 105 VAL A O 1
ATOM 858 N N . ASN A 1 106 ? 30.109 -3.205 -14.410 1.00 82.88 106 ASN A N 1
ATOM 859 C CA . ASN A 1 106 ? 31.386 -2.579 -14.068 1.00 82.88 106 ASN A CA 1
ATOM 860 C C . ASN A 1 106 ? 32.498 -2.851 -15.098 1.00 82.88 106 ASN A C 1
ATOM 862 O O . ASN A 1 106 ? 33.218 -1.925 -15.465 1.00 82.88 106 ASN A O 1
ATOM 866 N N . ASP A 1 107 ? 32.602 -4.090 -15.577 1.00 83.06 107 ASP A N 1
ATOM 867 C CA . ASP A 1 107 ? 33.493 -4.512 -16.657 1.00 83.06 107 ASP A CA 1
ATOM 868 C C . ASP A 1 107 ? 32.682 -5.313 -17.695 1.00 83.06 107 ASP A C 1
ATOM 870 O O . ASP A 1 107 ? 32.165 -6.383 -17.368 1.00 83.06 107 ASP A O 1
ATOM 874 N N . PRO A 1 108 ? 32.539 -4.827 -18.941 1.00 82.62 108 PRO A N 1
ATOM 875 C CA . PRO A 1 108 ? 31.827 -5.548 -19.995 1.00 82.62 108 PRO A CA 1
ATOM 876 C C . PRO A 1 108 ? 32.450 -6.896 -20.388 1.00 82.62 108 PRO A C 1
ATOM 878 O O . PRO A 1 108 ? 31.737 -7.762 -20.888 1.00 82.62 108 PRO A O 1
ATOM 881 N N . MET A 1 109 ? 33.761 -7.078 -20.197 1.00 82.62 109 MET A N 1
ATOM 882 C CA . MET A 1 109 ? 34.472 -8.308 -20.568 1.00 82.62 109 MET A CA 1
ATOM 883 C C . MET A 1 109 ? 34.365 -9.376 -19.478 1.00 82.62 109 MET A C 1
ATOM 885 O O . MET A 1 109 ? 34.307 -10.567 -19.784 1.00 82.62 109 MET A O 1
ATOM 889 N N . VAL A 1 110 ? 34.312 -8.955 -18.209 1.00 82.88 110 VAL A N 1
ATOM 890 C CA . VAL A 1 110 ? 34.161 -9.839 -17.043 1.00 82.88 110 VAL A CA 1
ATOM 891 C C . VAL A 1 110 ? 33.148 -9.233 -16.061 1.00 82.88 110 VAL A C 1
ATOM 893 O O . VAL A 1 110 ? 33.524 -8.733 -14.996 1.00 82.88 110 VAL A O 1
ATOM 896 N N . PRO A 1 111 ? 31.845 -9.255 -16.397 1.00 79.38 111 PRO A N 1
ATOM 897 C CA . PRO A 1 111 ? 30.821 -8.632 -15.571 1.00 79.38 111 PRO A CA 1
ATOM 898 C C . PRO A 1 111 ? 30.731 -9.329 -14.218 1.00 79.38 111 PRO A C 1
ATOM 900 O O . PRO A 1 111 ? 30.350 -10.496 -14.122 1.00 79.38 111 PRO A O 1
ATOM 903 N N . THR A 1 112 ? 31.065 -8.600 -13.157 1.00 80.12 112 THR A N 1
ATOM 904 C CA . THR A 1 112 ? 30.948 -9.095 -11.777 1.00 80.12 112 THR A CA 1
ATOM 905 C C . THR A 1 112 ? 29.789 -8.431 -11.052 1.00 80.12 112 THR A C 1
ATOM 907 O O . THR A 1 112 ? 29.079 -9.095 -10.294 1.00 80.12 112 THR A O 1
ATOM 910 N N . GLU A 1 113 ? 29.547 -7.149 -11.329 1.00 83.88 113 GLU A N 1
ATOM 911 C CA . GLU A 1 113 ? 28.481 -6.373 -10.706 1.00 83.88 113 GLU A CA 1
ATOM 912 C C . GLU A 1 113 ? 27.836 -5.400 -11.689 1.00 83.88 113 GLU A C 1
ATOM 914 O O . GLU A 1 113 ? 28.462 -4.897 -12.625 1.00 83.88 113 GLU A O 1
ATOM 919 N N . TYR A 1 114 ? 26.568 -5.091 -11.432 1.00 85.88 114 TYR A N 1
ATOM 920 C CA . TYR A 1 114 ? 25.888 -3.993 -12.102 1.00 85.88 114 TYR A CA 1
ATOM 921 C C . TYR A 1 114 ? 26.467 -2.653 -11.644 1.00 85.88 114 TYR A C 1
ATOM 923 O O . TYR A 1 114 ? 26.632 -2.413 -10.447 1.00 85.88 114 TYR A O 1
ATOM 931 N N . LYS A 1 115 ? 26.707 -1.751 -12.598 1.00 77.88 115 LYS A N 1
ATOM 932 C CA . LYS A 1 115 ? 27.370 -0.453 -12.397 1.00 77.88 115 LYS A CA 1
ATOM 933 C C . LYS A 1 115 ? 26.672 0.440 -11.367 1.00 77.88 115 LYS A C 1
ATOM 935 O O . LYS A 1 115 ? 27.318 1.235 -10.688 1.00 77.88 115 LYS A O 1
ATOM 940 N N . HIS A 1 116 ? 25.355 0.299 -11.233 1.00 78.94 116 HIS A N 1
ATOM 941 C CA . HIS A 1 116 ? 24.551 1.017 -10.250 1.00 78.94 116 HIS A CA 1
ATOM 942 C C . HIS A 1 116 ? 24.159 0.079 -9.100 1.00 78.94 116 HIS A C 1
ATOM 944 O O . HIS A 1 116 ? 23.136 -0.614 -9.189 1.00 78.94 116 HIS A O 1
ATOM 950 N N . PRO A 1 117 ? 24.951 0.012 -8.012 1.00 80.38 117 PRO A N 1
ATOM 951 C CA . PRO A 1 117 ? 24.600 -0.805 -6.864 1.00 80.38 117 PRO A CA 1
ATOM 952 C C . PRO A 1 117 ? 23.375 -0.197 -6.183 1.00 80.38 117 PRO A C 1
ATOM 954 O O . PRO A 1 117 ? 23.407 0.899 -5.629 1.00 80.38 117 PRO A O 1
ATOM 957 N N . LEU A 1 118 ? 22.270 -0.928 -6.260 1.00 93.25 118 LEU A N 1
ATOM 958 C CA . LEU A 1 118 ? 21.045 -0.610 -5.547 1.00 93.25 118 LEU A CA 1
ATOM 959 C C . LEU A 1 118 ? 21.148 -1.171 -4.139 1.00 93.25 118 LEU A C 1
ATOM 961 O O . LEU A 1 118 ? 21.674 -2.270 -3.947 1.00 93.25 118 LEU A O 1
ATOM 965 N N . VAL A 1 119 ? 20.585 -0.455 -3.175 1.00 94.50 119 VAL A N 1
ATOM 966 C CA . VAL A 1 119 ? 20.537 -0.905 -1.782 1.00 94.50 119 VAL A CA 1
ATOM 967 C C . VAL A 1 119 ? 19.100 -1.125 -1.330 1.00 94.50 119 VAL A C 1
ATOM 969 O O . VAL A 1 119 ? 18.173 -0.436 -1.756 1.00 94.50 119 VAL A O 1
ATOM 972 N N . SER A 1 120 ? 18.897 -2.102 -0.444 1.00 97.06 120 SER A N 1
ATOM 973 C CA . SER A 1 120 ? 17.583 -2.331 0.162 1.00 97.06 120 SER A CA 1
ATOM 974 C C . SER A 1 120 ? 17.142 -1.096 0.952 1.00 97.06 120 SER A C 1
ATOM 976 O O . SER A 1 120 ? 17.881 -0.587 1.793 1.00 97.06 120 SER A O 1
ATOM 978 N N . GLY A 1 121 ? 15.919 -0.640 0.699 1.00 97.94 121 GLY A N 1
ATOM 979 C CA . GLY A 1 121 ? 15.327 0.571 1.256 1.00 97.94 121 GLY A CA 1
ATOM 980 C C . GLY A 1 121 ? 15.458 1.812 0.368 1.00 97.94 121 GLY A C 1
ATOM 981 O O . GLY A 1 121 ? 14.844 2.830 0.685 1.00 97.94 121 GLY A O 1
ATOM 982 N N . GLN A 1 122 ? 16.211 1.745 -0.733 1.00 98.00 122 GLN A N 1
ATOM 983 C CA . GLN A 1 122 ? 16.331 2.845 -1.689 1.00 98.00 122 GLN A CA 1
ATOM 984 C C . GLN A 1 122 ? 15.043 3.014 -2.501 1.00 98.00 122 GLN A C 1
ATOM 986 O O . GLN A 1 122 ? 14.465 2.037 -2.971 1.00 98.00 122 GLN A O 1
ATOM 991 N N . VAL A 1 123 ? 14.604 4.253 -2.703 1.00 98.31 123 VAL A N 1
ATOM 992 C CA . VAL A 1 123 ? 13.546 4.592 -3.657 1.00 98.31 123 VAL A CA 1
ATOM 993 C C . VAL A 1 123 ? 14.162 4.725 -5.046 1.00 98.31 123 VAL A C 1
ATOM 995 O O . VAL A 1 123 ? 15.231 5.303 -5.211 1.00 98.31 123 VAL A O 1
ATOM 998 N N . VAL A 1 124 ? 13.475 4.201 -6.047 1.00 98.00 124 VAL A N 1
ATOM 999 C CA . VAL A 1 124 ? 13.835 4.281 -7.462 1.00 98.00 124 VAL A CA 1
ATOM 1000 C C . VAL A 1 124 ? 12.595 4.625 -8.278 1.00 98.00 124 VAL A C 1
ATOM 1002 O O . VAL A 1 124 ? 11.470 4.353 -7.854 1.00 98.00 124 VAL A O 1
ATOM 1005 N N . LYS A 1 125 ? 12.781 5.212 -9.455 1.00 97.88 125 LYS A N 1
ATOM 1006 C CA . LYS A 1 125 ? 11.733 5.338 -10.465 1.00 97.88 125 LYS A CA 1
ATOM 1007 C C . LYS A 1 125 ? 11.877 4.181 -11.442 1.00 97.88 125 LYS A C 1
ATOM 1009 O O . LYS A 1 125 ? 12.960 3.933 -11.970 1.00 97.88 125 LYS A O 1
ATOM 1014 N N . VAL A 1 126 ? 10.786 3.462 -11.659 1.00 96.62 126 VAL A N 1
ATOM 1015 C CA . VAL A 1 126 ? 10.759 2.236 -12.453 1.00 96.62 126 VAL A CA 1
ATOM 1016 C C . VAL A 1 126 ? 9.741 2.385 -13.568 1.00 96.62 126 VAL A C 1
ATOM 1018 O O . VAL A 1 126 ? 8.610 2.793 -13.315 1.00 96.62 126 VAL A O 1
ATOM 1021 N N . LEU A 1 127 ? 10.119 2.020 -14.788 1.00 95.25 127 LEU A N 1
ATOM 1022 C CA . LEU A 1 127 ? 9.212 1.881 -15.918 1.00 95.25 127 LEU A CA 1
ATOM 1023 C C . LEU A 1 127 ? 8.517 0.517 -15.841 1.00 95.25 127 LEU A C 1
ATOM 1025 O O . LEU A 1 127 ? 9.048 -0.503 -16.289 1.00 95.25 127 LEU A O 1
ATOM 1029 N N . PHE A 1 128 ? 7.332 0.480 -15.233 1.00 93.12 128 PHE A N 1
ATOM 1030 C CA . PHE A 1 128 ? 6.557 -0.751 -15.142 1.00 93.12 128 PHE A CA 1
ATOM 1031 C C . PHE A 1 128 ? 5.869 -1.082 -16.474 1.00 93.12 128 PHE A C 1
ATOM 1033 O O . PHE A 1 128 ? 5.462 -0.206 -17.238 1.00 93.12 128 PHE A O 1
ATOM 1040 N N . SER A 1 129 ? 5.709 -2.378 -16.733 1.00 87.62 129 SER A N 1
ATOM 1041 C CA . SER A 1 129 ? 4.986 -2.921 -17.889 1.00 87.62 129 SER A CA 1
ATOM 1042 C C . SER A 1 129 ? 3.957 -3.960 -17.450 1.00 87.62 129 SER A C 1
ATOM 1044 O O . SER A 1 129 ? 3.851 -5.036 -18.034 1.00 87.62 129 SER A O 1
ATOM 1046 N N . GLY A 1 130 ? 3.232 -3.644 -16.376 1.00 85.38 130 GLY A N 1
ATOM 1047 C CA . GLY A 1 130 ? 2.237 -4.528 -15.797 1.00 85.38 130 GLY A CA 1
ATOM 1048 C C . GLY A 1 130 ? 1.097 -4.878 -16.754 1.00 85.38 130 GLY A C 1
ATOM 1049 O O . GLY A 1 130 ? 0.709 -4.106 -17.642 1.00 85.38 130 GLY 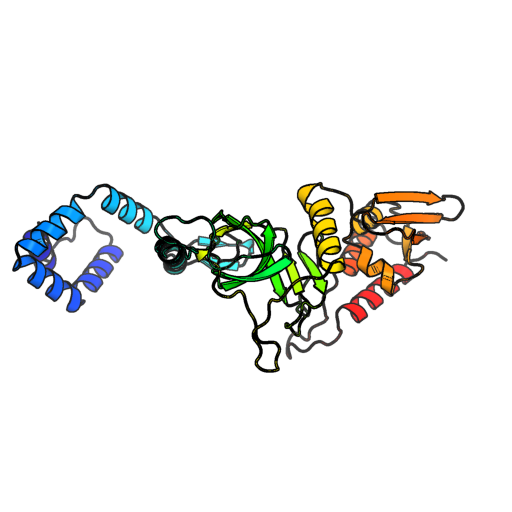A O 1
ATOM 1050 N N . VAL A 1 131 ? 0.542 -6.067 -16.548 1.00 78.94 131 VAL A N 1
ATOM 1051 C CA . VAL A 1 131 ? -0.626 -6.577 -17.275 1.00 78.94 131 VAL A CA 1
ATOM 1052 C C . VAL A 1 131 ? -1.823 -6.582 -16.326 1.00 78.94 131 VAL A C 1
ATOM 1054 O O . VAL A 1 131 ? -1.678 -6.659 -15.109 1.00 78.94 131 VAL A O 1
ATOM 1057 N N . GLY A 1 132 ? -3.046 -6.452 -16.845 1.00 80.81 132 GLY A N 1
ATOM 1058 C CA . GLY A 1 132 ? -4.198 -6.406 -15.945 1.00 80.81 132 GLY A CA 1
ATOM 1059 C C . GLY A 1 132 ? -4.194 -5.129 -15.097 1.00 80.81 132 GLY A C 1
ATOM 1060 O O . GLY A 1 132 ? -3.936 -4.034 -15.607 1.00 80.81 132 GLY A O 1
ATOM 1061 N N . SER A 1 133 ? -4.489 -5.288 -13.808 1.00 82.38 133 SER A N 1
ATOM 1062 C CA . SER A 1 133 ? -4.588 -4.198 -12.820 1.00 82.38 133 SER A CA 1
ATOM 1063 C C . SER A 1 133 ? -3.238 -3.806 -12.199 1.00 82.38 133 SER A C 1
ATOM 1065 O O . SER A 1 133 ? -3.190 -3.081 -11.202 1.00 82.38 133 SER A O 1
ATOM 1067 N N . GLU A 1 134 ? -2.139 -4.324 -12.742 1.00 88.69 134 GLU A N 1
ATOM 1068 C CA . GLU A 1 134 ? -0.783 -3.942 -12.362 1.00 88.69 134 GLU A CA 1
ATOM 1069 C C . GLU A 1 134 ? -0.430 -2.543 -12.889 1.00 88.69 134 GLU A C 1
ATOM 1071 O O . GLU A 1 134 ? -1.022 -2.053 -13.851 1.00 88.69 134 GLU A O 1
ATOM 1076 N N . ILE A 1 135 ? 0.556 -1.903 -12.258 1.00 90.19 135 ILE A N 1
ATOM 1077 C CA . ILE A 1 135 ? 1.084 -0.611 -12.711 1.00 90.19 135 ILE A CA 1
ATOM 1078 C C . ILE A 1 135 ? 1.758 -0.800 -14.072 1.00 90.19 135 ILE A C 1
ATOM 1080 O O . ILE A 1 135 ? 2.570 -1.705 -14.254 1.00 90.19 135 ILE A O 1
ATOM 1084 N N . ASP A 1 136 ? 1.449 0.074 -15.022 1.00 88.88 136 ASP A N 1
ATOM 1085 C CA . ASP A 1 136 ? 1.890 -0.012 -16.412 1.00 88.88 136 ASP A CA 1
ATOM 1086 C C . ASP A 1 136 ? 2.510 1.303 -16.906 1.00 88.88 136 ASP A C 1
ATOM 1088 O O . ASP A 1 136 ? 2.389 1.657 -18.077 1.00 88.88 136 ASP A O 1
ATOM 1092 N N . ASN A 1 137 ? 3.152 2.065 -16.025 1.00 91.31 137 ASN A N 1
ATOM 1093 C CA . ASN A 1 137 ? 3.832 3.312 -16.358 1.00 91.31 137 ASN A CA 1
ATOM 1094 C C . ASN A 1 137 ? 5.047 3.558 -15.453 1.00 91.31 137 ASN A C 1
ATOM 1096 O O . ASN A 1 137 ? 5.379 2.742 -14.591 1.00 91.31 137 ASN A O 1
ATOM 1100 N N . GLU A 1 138 ? 5.737 4.6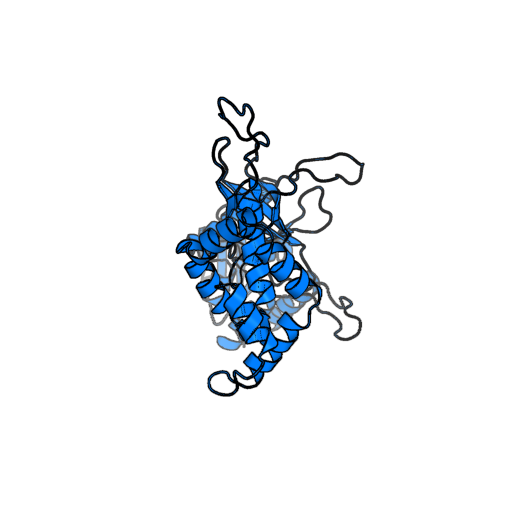80 -15.667 1.00 95.56 138 GLU A N 1
ATOM 1101 C CA . GLU A 1 138 ? 6.785 5.108 -14.745 1.00 95.56 138 GLU A CA 1
ATOM 1102 C C . GLU A 1 138 ? 6.206 5.394 -13.361 1.00 95.56 138 GLU A C 1
ATOM 1104 O O . GLU A 1 138 ? 5.276 6.192 -13.203 1.00 95.56 138 GLU A O 1
ATOM 1109 N N . HIS A 1 139 ? 6.778 4.763 -12.343 1.00 96.94 139 HIS A N 1
ATOM 1110 C CA . HIS A 1 139 ? 6.304 4.900 -10.979 1.00 96.94 139 HIS A CA 1
ATOM 1111 C C . HIS A 1 139 ? 7.438 4.764 -9.969 1.00 96.94 139 HIS A C 1
ATOM 1113 O O . HIS A 1 139 ? 8.421 4.063 -10.207 1.00 96.94 139 HIS A O 1
ATOM 1119 N N . PHE A 1 140 ? 7.296 5.426 -8.822 1.00 98.06 140 PHE A N 1
ATOM 1120 C CA . PHE A 1 140 ? 8.256 5.283 -7.733 1.00 98.06 140 PHE A CA 1
ATOM 1121 C C . PHE A 1 140 ? 8.053 3.948 -7.025 1.00 98.06 140 PHE A C 1
ATOM 1123 O O . PHE A 1 140 ? 6.919 3.532 -6.773 1.00 98.06 140 PHE A O 1
ATOM 1130 N N . ALA A 1 141 ? 9.146 3.297 -6.655 1.00 98.50 141 ALA A N 1
ATOM 1131 C CA . ALA A 1 141 ? 9.130 2.054 -5.908 1.00 98.50 141 ALA A CA 1
ATOM 1132 C C . ALA A 1 141 ? 10.304 1.990 -4.930 1.00 98.50 141 ALA A C 1
ATOM 1134 O O . ALA A 1 141 ? 11.345 2.598 -5.153 1.00 98.50 141 ALA A O 1
ATOM 1135 N N . ILE A 1 142 ? 10.140 1.242 -3.844 1.00 98.69 142 ILE A N 1
ATOM 1136 C CA . ILE A 1 142 ? 11.207 0.962 -2.883 1.00 98.69 142 ILE A CA 1
ATOM 1137 C C . ILE A 1 142 ? 11.855 -0.364 -3.262 1.00 98.69 142 ILE A C 1
ATOM 1139 O O . ILE A 1 142 ? 11.169 -1.384 -3.332 1.00 98.69 142 ILE A O 1
ATOM 1143 N N . VAL A 1 143 ? 13.169 -0.367 -3.454 1.00 98.44 143 VAL A N 1
ATOM 1144 C CA . VAL A 1 143 ? 13.981 -1.580 -3.566 1.00 98.44 143 VAL A CA 1
ATOM 1145 C C . VAL A 1 143 ? 13.893 -2.332 -2.247 1.00 98.44 143 VAL A C 1
ATOM 1147 O O . VAL A 1 143 ? 14.334 -1.838 -1.212 1.00 98.44 143 VAL A O 1
ATOM 1150 N N . TRP A 1 144 ? 13.316 -3.526 -2.260 1.00 98.12 144 TRP A N 1
ATOM 1151 C CA . TRP A 1 144 ? 13.193 -4.351 -1.065 1.00 98.12 144 TRP A CA 1
ATOM 1152 C C . TRP A 1 144 ? 14.327 -5.366 -0.965 1.00 98.12 144 TRP A C 1
ATOM 1154 O O . TRP A 1 144 ? 15.035 -5.406 0.041 1.00 98.12 144 TRP A O 1
ATOM 1164 N N . GLU A 1 145 ? 14.548 -6.127 -2.035 1.00 96.31 145 GLU A N 1
ATOM 1165 C CA . GLU A 1 145 ? 15.616 -7.118 -2.133 1.00 96.31 145 GLU A CA 1
ATOM 1166 C C . GLU A 1 145 ? 16.354 -6.956 -3.461 1.00 96.31 145 GLU A C 1
ATOM 1168 O O . GLU A 1 145 ? 15.750 -6.755 -4.515 1.00 96.31 145 GLU A O 1
ATOM 1173 N N . THR A 1 146 ? 17.679 -7.027 -3.402 1.00 94.69 146 THR A N 1
ATOM 1174 C CA . THR A 1 146 ? 18.555 -6.915 -4.565 1.00 94.69 146 THR A CA 1
ATOM 1175 C C . THR A 1 146 ? 19.870 -7.634 -4.292 1.00 94.69 146 THR A C 1
ATOM 1177 O O . THR A 1 146 ? 20.285 -7.769 -3.139 1.00 94.69 146 THR A O 1
ATOM 1180 N N . LYS A 1 147 ? 20.526 -8.102 -5.354 1.00 91.56 147 LYS A N 1
ATOM 1181 C CA . LYS A 1 147 ? 21.900 -8.618 -5.314 1.00 91.56 147 LYS A CA 1
ATOM 1182 C C . LYS A 1 147 ? 22.732 -7.854 -6.341 1.00 91.56 147 LYS A C 1
ATOM 1184 O O . LYS A 1 147 ? 22.216 -7.499 -7.404 1.00 91.56 147 LYS A O 1
ATOM 1189 N N . SER A 1 148 ? 23.999 -7.574 -6.029 1.00 87.94 148 SER A N 1
ATOM 1190 C CA . SER A 1 148 ? 24.873 -6.763 -6.895 1.00 87.94 148 SER A CA 1
ATOM 1191 C C . SER A 1 148 ? 25.142 -7.411 -8.253 1.00 87.94 148 SER A C 1
ATOM 1193 O O . SER A 1 148 ? 25.378 -6.697 -9.219 1.00 87.94 148 SER A O 1
ATOM 1195 N N . ASN A 1 149 ? 25.016 -8.737 -8.341 1.00 86.81 149 ASN A N 1
ATOM 1196 C CA . ASN A 1 149 ? 25.265 -9.549 -9.531 1.00 86.81 149 ASN A CA 1
ATOM 1197 C C . ASN A 1 149 ? 23.996 -10.151 -10.166 1.00 86.81 149 ASN A C 1
ATOM 1199 O O . ASN A 1 149 ? 24.089 -11.084 -10.961 1.00 86.81 149 ASN A O 1
ATOM 1203 N N . ARG A 1 150 ? 22.797 -9.682 -9.792 1.00 89.12 150 ARG A N 1
ATOM 1204 C CA . ARG A 1 150 ? 21.534 -10.142 -10.394 1.00 89.12 150 ARG A CA 1
ATOM 1205 C C . ARG A 1 150 ? 20.759 -8.983 -11.001 1.00 89.12 150 ARG A C 1
ATOM 1207 O O . ARG A 1 150 ? 20.625 -7.932 -10.373 1.00 89.12 150 ARG A O 1
ATOM 1214 N N . ASP A 1 151 ? 20.203 -9.228 -12.187 1.00 89.75 151 ASP A N 1
ATOM 1215 C CA . ASP A 1 151 ? 19.299 -8.296 -12.870 1.00 89.75 151 ASP A CA 1
ATOM 1216 C C . ASP A 1 151 ? 17.996 -8.087 -12.091 1.00 89.75 151 ASP A C 1
ATOM 1218 O O . ASP A 1 151 ? 17.419 -7.006 -12.061 1.00 89.75 151 ASP A O 1
ATOM 1222 N N . GLN A 1 152 ? 17.521 -9.145 -11.439 1.00 94.12 152 GLN A N 1
ATOM 1223 C CA . GLN A 1 152 ? 16.251 -9.128 -10.736 1.00 94.12 152 GLN A CA 1
ATOM 1224 C C . GLN A 1 152 ? 16.334 -8.299 -9.448 1.00 94.12 152 GLN A C 1
ATOM 1226 O O . GLN A 1 152 ? 17.120 -8.598 -8.545 1.00 94.12 152 GLN A O 1
ATOM 1231 N N . VAL A 1 153 ? 15.444 -7.316 -9.340 1.00 96.38 153 VAL A N 1
ATOM 1232 C CA . VAL A 1 153 ? 15.253 -6.458 -8.170 1.00 96.38 153 VAL A CA 1
ATOM 1233 C C . VAL A 1 153 ? 13.812 -6.594 -7.693 1.00 96.38 153 VAL A C 1
ATOM 1235 O O . VAL A 1 153 ? 12.872 -6.365 -8.454 1.00 96.38 153 VAL A O 1
ATOM 1238 N N . VAL A 1 154 ? 13.619 -6.957 -6.427 1.00 97.94 154 VAL A N 1
ATOM 1239 C CA . VAL A 1 154 ? 12.291 -6.962 -5.803 1.00 97.94 154 VAL A CA 1
ATOM 1240 C C . VAL A 1 154 ? 11.963 -5.537 -5.386 1.00 97.94 154 VAL A C 1
ATOM 1242 O O . VAL A 1 154 ? 12.709 -4.930 -4.614 1.00 97.94 154 VAL A O 1
ATOM 1245 N N . VAL A 1 155 ? 10.842 -5.006 -5.867 1.00 98.44 155 VAL A N 1
ATOM 1246 C CA . VAL A 1 155 ? 10.413 -3.632 -5.601 1.00 98.44 155 VAL A CA 1
ATOM 1247 C C . VAL A 1 155 ? 8.993 -3.579 -5.045 1.00 98.44 155 VAL A C 1
ATOM 1249 O O . VAL A 1 155 ? 8.127 -4.381 -5.398 1.00 98.44 155 VAL A O 1
ATOM 1252 N N . ILE A 1 156 ? 8.750 -2.602 -4.174 1.00 98.56 156 ILE A N 1
ATOM 1253 C CA . ILE A 1 156 ? 7.434 -2.278 -3.619 1.00 98.56 156 ILE A CA 1
ATOM 1254 C C . ILE A 1 156 ? 6.977 -0.956 -4.234 1.00 98.56 156 ILE A C 1
ATOM 1256 O O . ILE A 1 156 ? 7.563 0.079 -3.908 1.00 98.56 156 ILE A O 1
ATOM 1260 N N . PRO A 1 157 ? 5.947 -0.941 -5.092 1.00 98.25 157 PRO A N 1
ATOM 1261 C CA . PRO A 1 157 ? 5.453 0.301 -5.667 1.00 98.25 157 PRO A CA 1
ATOM 1262 C C . PRO A 1 157 ? 4.918 1.273 -4.617 1.00 98.25 157 PRO A C 1
ATOM 1264 O O . PRO A 1 157 ? 4.365 0.876 -3.584 1.00 98.25 157 PRO A O 1
ATOM 1267 N N . THR A 1 158 ? 5.068 2.565 -4.896 1.00 98.00 158 THR A N 1
ATOM 1268 C CA . THR A 1 158 ? 4.708 3.642 -3.975 1.00 98.00 158 THR A CA 1
ATOM 1269 C C . THR A 1 158 ? 3.995 4.792 -4.666 1.00 98.00 158 THR A C 1
ATOM 1271 O O . THR A 1 158 ? 4.396 5.222 -5.739 1.00 98.00 158 THR A O 1
ATOM 1274 N N . THR A 1 159 ? 3.000 5.372 -3.998 1.00 96.81 159 THR A N 1
ATOM 1275 C CA . THR A 1 159 ? 2.340 6.613 -4.421 1.00 96.81 159 THR A CA 1
ATOM 1276 C C . THR A 1 159 ? 2.434 7.666 -3.325 1.00 96.81 159 THR A C 1
ATOM 1278 O O . THR A 1 159 ? 2.583 7.359 -2.144 1.00 96.81 159 THR A O 1
ATOM 1281 N N . SER A 1 160 ? 2.274 8.936 -3.687 1.00 96.81 160 SER A N 1
ATOM 1282 C CA . SER A 1 160 ? 2.030 9.979 -2.693 1.00 96.81 160 SER A CA 1
ATOM 1283 C C . SER A 1 160 ? 0.681 9.777 -1.997 1.00 96.81 160 SER A C 1
ATOM 1285 O O . SER A 1 160 ? -0.303 9.396 -2.641 1.00 96.81 160 SER A O 1
ATOM 1287 N N . LEU A 1 161 ? 0.622 10.109 -0.708 1.00 95.50 161 LEU A N 1
ATOM 1288 C CA . LEU A 1 161 ? -0.622 10.205 0.047 1.00 95.50 161 LEU A CA 1
ATOM 1289 C C . LEU A 1 161 ? -1.487 11.338 -0.525 1.00 95.50 161 LEU A C 1
ATOM 1291 O O . LEU A 1 161 ? -1.069 12.498 -0.557 1.00 95.50 161 LEU A O 1
ATOM 1295 N N . LYS A 1 162 ? -2.693 10.998 -0.981 1.00 94.62 162 LYS A N 1
ATOM 1296 C CA . LYS A 1 162 ? -3.705 11.939 -1.476 1.00 94.62 162 LYS A CA 1
ATOM 1297 C C . LYS A 1 162 ? -4.835 12.065 -0.445 1.00 94.62 162 LYS A C 1
ATOM 1299 O O . LYS A 1 162 ? -5.055 11.127 0.320 1.00 94.62 162 LYS A O 1
ATOM 1304 N N . PRO A 1 163 ? -5.624 13.154 -0.462 1.00 93.44 163 PRO A N 1
ATOM 1305 C CA . PRO A 1 163 ? -6.814 13.273 0.390 1.00 93.44 163 PRO A CA 1
ATOM 1306 C C . PRO A 1 163 ? -7.811 12.111 0.219 1.00 93.44 163 PRO A C 1
ATOM 1308 O O . PRO A 1 163 ? -8.477 11.705 1.168 1.00 93.44 163 PRO A O 1
ATOM 1311 N N . THR A 1 164 ? -7.868 11.528 -0.982 1.00 93.06 164 THR A N 1
ATOM 1312 C CA . THR A 1 164 ? -8.706 10.370 -1.330 1.00 93.06 164 THR A CA 1
ATOM 1313 C C . THR A 1 164 ? -8.064 9.015 -1.031 1.00 93.06 164 THR A C 1
ATOM 1315 O O . THR A 1 164 ? -8.691 7.981 -1.263 1.00 93.06 164 THR A O 1
ATOM 1318 N N . THR A 1 165 ? -6.819 8.979 -0.546 1.00 94.19 165 THR A N 1
ATOM 1319 C CA . THR A 1 165 ? -6.132 7.721 -0.254 1.00 94.19 165 THR A CA 1
ATOM 1320 C C . THR A 1 165 ? -6.800 7.021 0.920 1.00 94.19 165 THR A C 1
ATOM 1322 O O . THR A 1 165 ? -6.753 7.482 2.059 1.00 94.19 165 THR A O 1
ATOM 1325 N N . ARG A 1 166 ? -7.381 5.859 0.631 1.00 94.31 166 ARG A N 1
ATOM 1326 C CA . ARG A 1 166 ? -7.916 4.938 1.626 1.00 94.31 166 ARG A CA 1
ATOM 1327 C C . ARG A 1 166 ? -6.839 3.939 2.022 1.00 94.31 166 ARG A C 1
ATOM 1329 O O . ARG A 1 166 ? -6.529 3.045 1.241 1.00 94.31 166 ARG A O 1
ATOM 1336 N N . GLU A 1 167 ? -6.301 4.065 3.230 1.00 94.19 167 GLU A N 1
ATOM 1337 C CA . GLU A 1 167 ? -5.376 3.054 3.743 1.00 94.19 167 GLU A CA 1
ATOM 1338 C C . GLU A 1 167 ? -6.081 1.714 3.975 1.00 94.19 167 GLU A C 1
ATOM 1340 O O . GLU A 1 167 ? -7.252 1.649 4.345 1.00 94.19 167 GLU A O 1
ATOM 1345 N N . THR A 1 168 ? -5.356 0.630 3.751 1.00 94.94 168 THR A N 1
ATOM 1346 C CA . THR A 1 168 ? -5.768 -0.743 4.020 1.00 94.94 168 THR A CA 1
ATOM 1347 C C . THR A 1 168 ? -4.597 -1.503 4.643 1.00 94.94 168 THR A C 1
ATOM 1349 O O . THR A 1 168 ? -3.512 -0.964 4.856 1.00 94.94 168 THR A O 1
ATOM 1352 N N . LYS A 1 169 ? -4.795 -2.791 4.933 1.00 93.62 169 LYS A N 1
ATOM 1353 C CA . LYS A 1 169 ? -3.715 -3.659 5.421 1.00 93.62 169 LYS A CA 1
ATOM 1354 C C . LYS A 1 169 ? -2.548 -3.823 4.436 1.00 93.62 169 LYS A C 1
ATOM 1356 O O . LYS A 1 169 ? -1.422 -4.017 4.880 1.00 93.62 169 LYS A O 1
ATOM 1361 N N . ASN A 1 170 ? -2.816 -3.710 3.136 1.00 95.19 170 ASN A N 1
ATOM 1362 C CA . ASN A 1 170 ? -1.833 -3.957 2.083 1.00 95.19 170 ASN A CA 1
ATOM 1363 C C . ASN A 1 170 ? -1.434 -2.665 1.340 1.00 95.19 170 ASN A C 1
ATOM 1365 O O . ASN A 1 170 ? -0.506 -2.679 0.539 1.00 95.19 170 ASN A O 1
ATOM 1369 N N . PHE A 1 171 ? -2.129 -1.555 1.604 1.00 96.69 171 PHE A N 1
ATOM 1370 C CA . PHE A 1 171 ? -1.888 -0.250 0.998 1.00 96.69 171 PHE A CA 1
ATOM 1371 C C . PHE A 1 171 ? -1.876 0.819 2.088 1.00 96.69 171 PHE A C 1
ATOM 1373 O O . PHE A 1 171 ? -2.933 1.225 2.567 1.00 96.69 171 PHE A O 1
ATOM 1380 N N . PHE A 1 172 ? -0.700 1.230 2.551 1.00 96.81 172 PHE A N 1
ATOM 1381 C CA . PHE A 1 172 ? -0.590 2.053 3.759 1.00 96.81 172 PHE A CA 1
ATOM 1382 C C . PHE A 1 172 ? 0.559 3.050 3.709 1.00 96.81 172 PHE A C 1
ATOM 1384 O O . PHE A 1 172 ? 1.546 2.888 2.997 1.00 96.81 172 PHE A O 1
ATOM 1391 N N . ASN A 1 173 ? 0.408 4.102 4.495 1.00 97.12 173 ASN A N 1
ATOM 1392 C CA . ASN A 1 173 ? 1.339 5.194 4.644 1.00 97.12 173 ASN A CA 1
ATOM 1393 C C . ASN A 1 173 ? 2.531 4.785 5.519 1.00 97.12 173 ASN A C 1
ATOM 1395 O O . ASN A 1 173 ? 2.367 4.203 6.595 1.00 97.12 173 ASN A O 1
ATOM 1399 N N . ILE A 1 174 ? 3.730 5.139 5.066 1.00 97.50 174 ILE A N 1
ATOM 1400 C CA . ILE A 1 174 ? 4.989 4.990 5.808 1.00 97.50 174 ILE A CA 1
ATOM 1401 C C . ILE A 1 174 ? 5.592 6.356 6.181 1.00 97.50 174 ILE A C 1
ATOM 1403 O O . ILE A 1 174 ? 6.665 6.445 6.765 1.00 97.50 174 ILE A O 1
ATOM 1407 N N . GLY A 1 175 ? 4.897 7.454 5.893 1.00 96.69 175 GLY A N 1
ATOM 1408 C CA . GLY A 1 175 ? 5.359 8.806 6.180 1.00 96.69 175 GLY A CA 1
ATOM 1409 C C . GLY A 1 175 ? 6.251 9.367 5.075 1.00 96.69 175 GLY A C 1
ATOM 1410 O O . GLY A 1 175 ? 6.225 8.918 3.932 1.00 96.69 175 GLY A O 1
ATOM 1411 N N . LYS A 1 176 ? 6.997 10.424 5.390 1.00 97.38 176 LYS A N 1
ATOM 1412 C CA . LYS A 1 176 ? 7.795 11.176 4.415 1.00 97.38 176 LYS A CA 1
ATOM 1413 C C . LYS A 1 176 ? 9.164 10.522 4.206 1.00 97.38 176 LYS A C 1
ATOM 1415 O O . LYS A 1 176 ? 9.832 10.199 5.184 1.00 97.38 176 LYS A O 1
ATOM 1420 N N . ILE A 1 177 ? 9.586 10.368 2.953 1.00 97.56 177 ILE A N 1
ATOM 1421 C CA . ILE A 1 177 ? 10.930 9.896 2.589 1.00 97.56 177 ILE A CA 1
ATOM 1422 C C . ILE A 1 177 ? 11.662 11.075 1.941 1.00 97.56 177 ILE A C 1
ATOM 1424 O O . ILE A 1 177 ? 11.206 11.543 0.899 1.00 97.56 177 ILE A O 1
ATOM 1428 N N . PRO A 1 178 ? 12.752 11.599 2.523 1.00 94.81 178 PRO A N 1
ATOM 1429 C CA . PRO A 1 178 ? 13.561 12.619 1.862 1.00 94.81 178 PRO A CA 1
ATOM 1430 C C . PRO A 1 178 ? 14.119 12.115 0.515 1.00 94.81 178 PRO A C 1
ATOM 1432 O O . PRO A 1 178 ? 14.484 10.944 0.427 1.00 94.81 178 PRO A O 1
ATOM 1435 N N . PRO A 1 179 ? 14.191 12.961 -0.530 1.00 95.62 179 PRO A N 1
ATOM 1436 C CA . PRO A 1 179 ? 13.883 14.393 -0.538 1.00 95.62 179 PRO A CA 1
ATOM 1437 C C . PRO A 1 179 ? 12.413 14.729 -0.851 1.00 95.62 179 PRO A C 1
ATOM 1439 O O . PRO A 1 179 ? 12.043 15.899 -0.935 1.00 95.62 179 PRO A O 1
ATOM 1442 N N . PHE A 1 180 ? 11.539 13.732 -1.001 1.00 95.31 180 PHE A N 1
ATOM 1443 C CA . PHE A 1 180 ? 10.147 13.957 -1.382 1.00 95.31 180 PHE A CA 1
ATOM 1444 C C . PHE A 1 180 ? 9.380 14.748 -0.316 1.00 95.31 180 PHE A C 1
ATOM 1446 O O . PHE A 1 180 ? 9.469 14.486 0.884 1.00 95.31 180 PHE A O 1
ATOM 1453 N N . SER A 1 181 ? 8.584 15.728 -0.755 1.00 93.50 181 SER A N 1
ATOM 1454 C CA . SER A 1 181 ? 7.819 16.607 0.140 1.00 93.50 181 SER A CA 1
ATOM 1455 C C . SER A 1 181 ? 6.587 15.924 0.742 1.00 93.50 181 SER A C 1
ATOM 1457 O O . SER A 1 181 ? 6.223 16.208 1.885 1.00 93.50 181 SER A O 1
ATOM 1459 N N . LYS A 1 182 ? 5.966 15.012 -0.014 1.00 95.31 182 LYS A N 1
ATOM 1460 C CA . LYS A 1 182 ? 4.722 14.323 0.344 1.00 95.31 182 LYS A CA 1
ATOM 1461 C C . LYS A 1 182 ? 4.988 13.044 1.138 1.00 95.31 182 LYS A C 1
ATOM 1463 O O . LYS A 1 182 ? 6.039 12.419 1.023 1.00 95.31 182 LYS A O 1
ATOM 1468 N N . GLN A 1 183 ? 3.999 12.639 1.931 1.00 96.75 183 GLN A N 1
ATOM 1469 C CA . GLN A 1 183 ? 4.013 11.326 2.573 1.00 96.75 183 GLN A CA 1
ATOM 1470 C C . GLN A 1 183 ? 3.856 10.220 1.522 1.00 96.75 183 GLN A C 1
ATOM 1472 O O . GLN A 1 183 ? 3.173 10.407 0.512 1.00 96.75 183 GLN A O 1
ATOM 1477 N N . THR A 1 184 ? 4.493 9.082 1.771 1.00 98.25 184 THR A N 1
ATOM 1478 C CA . THR A 1 184 ? 4.588 7.948 0.854 1.00 98.25 184 THR A CA 1
ATOM 1479 C C . THR A 1 184 ? 3.694 6.817 1.330 1.00 98.25 184 THR A C 1
ATOM 1481 O O . THR A 1 184 ? 3.732 6.420 2.493 1.00 98.25 184 THR A O 1
ATOM 1484 N N . VAL A 1 185 ? 2.904 6.280 0.411 1.00 98.06 185 VAL A N 1
ATOM 1485 C CA . VAL A 1 185 ? 2.032 5.126 0.609 1.00 98.06 185 VAL A CA 1
ATOM 1486 C C . VAL A 1 185 ? 2.588 3.975 -0.208 1.00 98.06 185 VAL A C 1
ATOM 1488 O O . VAL A 1 185 ? 2.812 4.125 -1.407 1.00 98.06 185 VAL A O 1
ATOM 1491 N N . VAL A 1 186 ? 2.813 2.837 0.439 1.00 98.06 186 VAL A N 1
ATOM 1492 C CA . VAL A 1 186 ? 3.309 1.617 -0.202 1.00 98.06 186 VAL A CA 1
ATOM 1493 C C . VAL A 1 186 ? 2.147 0.727 -0.625 1.00 98.06 186 VAL A C 1
ATOM 1495 O O . VAL A 1 186 ? 1.130 0.674 0.067 1.00 98.06 186 VAL A O 1
ATOM 1498 N N . SER A 1 187 ? 2.30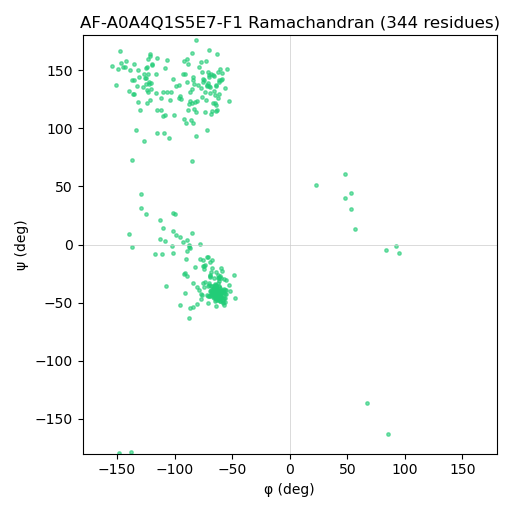9 0.011 -1.736 1.00 97.38 187 SER A N 1
ATOM 1499 C CA . SER A 1 187 ? 1.351 -0.972 -2.248 1.00 97.38 187 SER A CA 1
ATOM 1500 C C . SER A 1 187 ? 1.965 -2.370 -2.225 1.00 97.38 187 SER A C 1
ATOM 1502 O O . SER A 1 187 ? 2.686 -2.763 -3.139 1.00 97.38 187 SER A O 1
ATOM 1504 N N . LEU A 1 188 ? 1.689 -3.139 -1.170 1.00 97.44 188 LEU A N 1
ATOM 1505 C CA . LEU A 1 188 ? 2.175 -4.518 -1.048 1.00 97.44 188 LEU A CA 1
ATOM 1506 C C . LEU A 1 188 ? 1.423 -5.497 -1.953 1.00 97.44 188 LEU A C 1
ATOM 1508 O O . LEU A 1 188 ? 1.957 -6.555 -2.267 1.00 97.44 188 LEU A O 1
ATOM 1512 N N . GLU A 1 189 ? 0.210 -5.153 -2.395 1.00 94.38 189 GLU A N 1
ATOM 1513 C CA . GLU A 1 189 ? -0.549 -5.966 -3.363 1.00 94.38 189 GLU A CA 1
ATOM 1514 C C . GLU A 1 189 ? 0.110 -5.988 -4.745 1.00 94.38 189 GLU A C 1
ATOM 1516 O O . GLU A 1 189 ? -0.157 -6.888 -5.532 1.00 94.38 189 GLU A O 1
ATOM 1521 N N . GLN A 1 190 ? 0.976 -5.012 -5.026 1.00 95.44 190 GLN A N 1
ATOM 1522 C CA . GLN A 1 190 ? 1.719 -4.884 -6.278 1.00 95.44 190 GLN A CA 1
ATOM 1523 C C . GLN A 1 190 ? 3.228 -5.091 -6.079 1.00 95.44 190 GLN A C 1
ATOM 1525 O O . GLN A 1 190 ? 4.028 -4.651 -6.904 1.00 95.44 190 GLN A O 1
ATOM 1530 N N . LEU A 1 191 ? 3.631 -5.751 -4.985 1.00 96.50 191 LEU A N 1
ATOM 1531 C CA . LEU A 1 191 ? 5.003 -6.229 -4.813 1.00 96.50 191 LEU A CA 1
ATOM 1532 C C . LEU A 1 191 ? 5.390 -7.069 -6.035 1.00 96.50 191 LEU A C 1
ATOM 1534 O O . LEU A 1 191 ? 4.722 -8.053 -6.347 1.00 96.50 191 LEU A O 1
ATOM 1538 N N . THR A 1 192 ? 6.472 -6.696 -6.711 1.00 96.38 192 THR A N 1
ATOM 1539 C CA . THR A 1 192 ? 6.872 -7.359 -7.953 1.00 96.38 192 THR A CA 1
ATOM 1540 C C . THR A 1 192 ? 8.386 -7.375 -8.126 1.00 96.38 192 THR A C 1
ATOM 1542 O O . THR A 1 192 ? 9.125 -6.696 -7.412 1.00 96.38 192 THR A O 1
ATOM 1545 N N . CYS A 1 193 ? 8.851 -8.181 -9.073 1.00 96.12 193 CYS A N 1
ATOM 1546 C CA . CYS A 1 193 ? 10.244 -8.241 -9.483 1.00 96.12 193 CYS A CA 1
ATOM 1547 C C . CYS A 1 193 ? 10.415 -7.510 -10.811 1.00 96.12 193 CYS A C 1
ATOM 1549 O O . CYS A 1 193 ? 9.679 -7.763 -11.762 1.00 96.12 193 CYS A O 1
ATOM 1551 N N . VAL A 1 194 ? 11.410 -6.633 -10.889 1.00 94.94 194 VAL A N 1
ATOM 1552 C CA . VAL A 1 194 ? 11.749 -5.897 -12.109 1.00 94.94 194 VAL A CA 1
ATOM 1553 C C . VAL A 1 194 ? 13.210 -6.118 -12.473 1.00 94.94 194 VAL A C 1
ATOM 1555 O O . VAL A 1 194 ? 14.042 -6.372 -11.607 1.00 94.94 194 VAL A O 1
ATOM 1558 N N . SER A 1 195 ? 13.505 -6.031 -13.766 1.00 93.25 195 SER A N 1
ATOM 1559 C CA . SER A 1 195 ? 14.875 -5.958 -14.281 1.00 93.25 195 SER A CA 1
ATOM 1560 C C . SER A 1 195 ? 15.493 -4.601 -13.938 1.00 93.25 195 SER A C 1
ATOM 1562 O O . SER A 1 195 ? 14.783 -3.588 -13.923 1.00 93.25 195 SER A O 1
ATOM 1564 N N . ARG A 1 196 ? 16.813 -4.547 -13.731 1.00 92.44 196 ARG A N 1
ATOM 1565 C CA . ARG A 1 196 ? 17.563 -3.295 -13.541 1.00 92.44 196 ARG A CA 1
ATOM 1566 C C . ARG A 1 196 ? 17.434 -2.361 -14.738 1.00 92.44 196 ARG A C 1
ATOM 1568 O O . ARG A 1 196 ? 17.403 -1.152 -14.542 1.00 92.44 196 ARG A O 1
ATOM 1575 N N . LYS A 1 197 ? 17.228 -2.907 -15.940 1.00 91.50 197 LYS A N 1
ATOM 1576 C CA . LYS A 1 197 ? 16.957 -2.151 -17.179 1.00 91.50 197 LYS A CA 1
ATOM 1577 C C . LYS A 1 197 ? 15.693 -1.293 -17.098 1.00 91.50 197 LYS A C 1
ATOM 1579 O O . LYS A 1 197 ? 15.503 -0.354 -17.855 1.00 91.50 197 LYS A O 1
ATOM 1584 N N . ARG A 1 198 ? 14.783 -1.607 -16.173 1.00 92.44 198 ARG A N 1
ATOM 1585 C CA . ARG A 1 198 ? 13.548 -0.833 -15.980 1.00 92.44 198 ARG A CA 1
ATOM 1586 C C . ARG A 1 198 ? 13.708 0.311 -14.992 1.00 92.44 198 ARG A C 1
ATOM 1588 O O . ARG A 1 198 ? 12.756 1.060 -14.798 1.00 92.44 198 ARG A O 1
ATOM 1595 N N . ILE A 1 199 ? 14.859 0.438 -14.340 1.00 94.44 199 ILE A N 1
ATOM 1596 C CA . ILE A 1 199 ? 15.115 1.511 -13.384 1.00 94.44 199 ILE A CA 1
ATOM 1597 C C . ILE A 1 199 ? 15.605 2.720 -14.168 1.00 94.44 199 ILE A C 1
ATOM 1599 O O . ILE A 1 199 ? 16.723 2.735 -14.668 1.00 94.44 199 ILE A O 1
ATOM 1603 N N . VAL A 1 200 ? 14.741 3.725 -14.274 1.00 94.31 200 VAL A N 1
ATOM 1604 C CA . VAL A 1 200 ? 15.003 4.934 -15.066 1.00 94.31 200 VAL A CA 1
ATOM 1605 C C . VAL A 1 200 ? 15.666 6.036 -14.238 1.00 94.31 200 VAL A C 1
ATOM 1607 O O . VAL A 1 200 ? 16.346 6.893 -14.788 1.00 94.31 200 VAL A O 1
ATOM 1610 N N . GLU A 1 201 ? 15.486 6.026 -12.913 1.00 95.69 201 GLU A N 1
ATOM 1611 C CA . GLU A 1 201 ? 16.059 7.029 -12.008 1.00 95.69 201 GLU A CA 1
ATOM 1612 C C . GLU A 1 201 ? 16.305 6.419 -10.621 1.00 95.69 201 GLU A C 1
ATOM 1614 O O . GLU A 1 201 ? 15.463 5.693 -10.089 1.00 95.69 201 GLU A O 1
ATOM 1619 N N . TYR A 1 202 ? 17.456 6.714 -10.018 1.00 95.38 202 TYR A N 1
ATOM 1620 C CA . TYR A 1 202 ? 17.847 6.191 -8.698 1.00 95.38 202 TYR A CA 1
ATOM 1621 C C . TYR A 1 202 ? 18.489 7.247 -7.776 1.00 95.38 202 TYR A C 1
ATOM 1623 O O . TYR A 1 202 ? 18.813 6.946 -6.623 1.00 95.38 202 TYR A O 1
ATOM 1631 N N . LEU A 1 203 ? 18.655 8.477 -8.274 1.00 95.75 203 LEU A N 1
ATOM 1632 C CA . LEU A 1 203 ? 19.086 9.667 -7.539 1.00 95.75 203 LEU A CA 1
ATOM 1633 C C . LEU A 1 203 ? 18.057 10.769 -7.765 1.00 95.75 203 LEU A C 1
ATOM 1635 O O . LEU A 1 203 ? 17.558 10.905 -8.874 1.00 95.75 203 LEU A O 1
ATOM 1639 N N . PHE A 1 204 ? 17.789 11.580 -6.746 1.00 96.31 204 PHE A N 1
ATOM 1640 C CA . PHE A 1 204 ? 16.771 12.627 -6.793 1.00 96.31 204 PHE A CA 1
ATOM 1641 C C . PHE A 1 204 ? 17.323 13.950 -6.282 1.00 96.31 204 PHE A C 1
ATOM 1643 O O . PHE A 1 204 ? 18.180 13.973 -5.403 1.00 96.31 204 PHE A O 1
ATOM 1650 N N . ASN A 1 205 ? 16.796 15.057 -6.796 1.00 95.44 205 ASN A N 1
ATOM 1651 C CA . ASN A 1 205 ? 17.188 16.390 -6.353 1.00 95.44 205 ASN A CA 1
ATOM 1652 C C . ASN A 1 205 ? 16.689 16.666 -4.920 1.00 95.44 205 ASN A C 1
ATOM 1654 O O . ASN A 1 205 ? 15.506 16.487 -4.622 1.00 95.44 205 ASN A O 1
ATOM 1658 N N . ASP A 1 206 ? 17.576 17.131 -4.041 1.00 94.44 206 ASP A N 1
ATOM 1659 C CA . ASP A 1 206 ? 17.280 17.482 -2.645 1.00 94.44 206 ASP A CA 1
ATOM 1660 C C . ASP A 1 206 ? 16.569 18.840 -2.454 1.00 94.44 206 ASP A C 1
ATOM 1662 O O . ASP A 1 206 ? 16.281 19.246 -1.326 1.00 94.44 206 ASP A O 1
ATOM 1666 N N . GLY A 1 207 ? 16.286 19.553 -3.546 1.00 90.56 207 GLY A N 1
ATOM 1667 C CA . GLY A 1 207 ? 15.758 20.918 -3.555 1.00 90.56 207 GLY A CA 1
ATOM 1668 C C . GLY A 1 207 ? 16.835 21.999 -3.414 1.00 90.56 207 GLY A C 1
ATOM 1669 O O . GLY A 1 207 ? 16.518 23.181 -3.517 1.00 90.56 207 GLY A O 1
ATOM 1670 N N . ARG A 1 208 ? 18.099 21.613 -3.204 1.00 92.75 208 ARG A N 1
ATOM 1671 C CA . ARG A 1 208 ? 19.284 22.488 -3.178 1.00 92.75 208 ARG A CA 1
ATOM 1672 C C . ARG A 1 208 ? 20.168 22.294 -4.411 1.00 92.75 208 ARG A C 1
ATOM 1674 O O . ARG A 1 208 ? 21.221 22.915 -4.501 1.00 92.75 208 ARG A O 1
ATOM 1681 N N . GLY A 1 209 ? 19.742 21.448 -5.351 1.00 91.94 209 GLY A N 1
ATOM 1682 C CA . GLY A 1 209 ? 20.487 21.123 -6.565 1.00 91.94 209 GLY A CA 1
ATOM 1683 C C . GLY A 1 209 ? 21.384 19.891 -6.443 1.00 91.94 209 GLY A C 1
ATOM 1684 O O . GLY A 1 209 ? 22.000 19.518 -7.437 1.00 91.94 209 GLY A O 1
ATOM 1685 N N . ASN A 1 210 ? 21.445 19.231 -5.280 1.00 94.69 210 ASN A N 1
ATOM 1686 C CA . ASN A 1 210 ? 22.250 18.021 -5.115 1.00 94.69 210 ASN A CA 1
ATOM 1687 C C . ASN A 1 210 ? 21.432 16.778 -5.467 1.00 94.69 210 ASN A C 1
ATOM 1689 O O . ASN A 1 210 ? 20.271 16.654 -5.076 1.00 94.69 210 ASN A O 1
ATOM 1693 N N . MET A 1 211 ? 22.063 15.825 -6.150 1.00 96.00 211 MET A N 1
ATOM 1694 C CA . MET A 1 211 ? 21.475 14.520 -6.450 1.00 96.00 211 MET A CA 1
ATOM 1695 C C . MET A 1 211 ? 21.770 13.548 -5.305 1.00 96.00 211 MET A C 1
ATOM 1697 O O . MET A 1 211 ? 22.925 13.217 -5.046 1.00 96.00 211 MET A O 1
ATOM 1701 N N . VAL A 1 212 ? 20.727 13.090 -4.615 1.00 95.50 212 VAL A N 1
ATOM 1702 C CA . VAL A 1 212 ? 20.825 12.238 -3.423 1.00 95.50 212 VAL A CA 1
ATOM 1703 C C . VAL A 1 212 ? 20.036 10.943 -3.582 1.00 95.50 212 VAL A C 1
ATOM 1705 O O . VAL A 1 212 ? 19.030 10.882 -4.290 1.00 95.50 212 VAL A O 1
ATOM 1708 N N . GLN A 1 213 ? 20.464 9.894 -2.883 1.00 96.38 213 GLN A N 1
ATOM 1709 C CA . GLN A 1 213 ? 19.670 8.676 -2.754 1.00 96.38 213 GLN A CA 1
ATOM 1710 C C . GLN A 1 213 ? 18.536 8.907 -1.754 1.00 96.38 213 GLN A C 1
ATOM 1712 O O . GLN A 1 213 ? 18.766 9.305 -0.612 1.00 96.38 213 GLN A O 1
ATOM 1717 N N . ALA A 1 214 ? 17.307 8.618 -2.168 1.00 97.12 214 ALA A N 1
ATOM 1718 C CA . ALA A 1 214 ? 16.172 8.571 -1.260 1.00 97.12 214 ALA A CA 1
ATOM 1719 C C . ALA A 1 214 ? 16.134 7.195 -0.589 1.00 97.12 214 ALA A C 1
ATOM 1721 O O . ALA A 1 214 ? 15.970 6.188 -1.273 1.00 97.12 214 ALA A O 1
ATOM 1722 N N . ILE A 1 215 ? 16.299 7.134 0.732 1.00 97.69 215 ILE A N 1
ATOM 1723 C CA . ILE A 1 215 ? 16.358 5.875 1.489 1.00 97.69 215 ILE A CA 1
ATOM 1724 C C . ILE A 1 215 ? 15.356 5.933 2.641 1.00 97.69 215 ILE A C 1
ATOM 1726 O O . ILE A 1 215 ? 15.265 6.938 3.349 1.00 97.69 215 ILE A O 1
ATOM 1730 N N . ILE A 1 216 ? 14.601 4.851 2.834 1.00 98.38 216 ILE A N 1
ATOM 1731 C CA . ILE A 1 216 ? 13.691 4.729 3.976 1.00 98.38 216 ILE A CA 1
ATOM 1732 C C . ILE A 1 216 ? 14.457 4.565 5.291 1.00 98.38 216 ILE A C 1
ATOM 1734 O O . ILE A 1 216 ? 15.486 3.897 5.360 1.00 98.38 216 ILE A O 1
ATOM 1738 N N . ASN A 1 217 ? 13.917 5.124 6.369 1.00 97.69 217 ASN A N 1
ATOM 1739 C CA . ASN A 1 217 ? 14.470 4.932 7.706 1.00 97.69 217 ASN A CA 1
ATOM 1740 C C . ASN A 1 217 ? 14.031 3.594 8.339 1.00 97.69 217 ASN A C 1
ATOM 1742 O O . ASN A 1 217 ? 13.220 2.839 7.794 1.00 97.69 217 ASN A O 1
ATOM 1746 N N . GLN A 1 218 ? 14.557 3.298 9.530 1.00 96.56 218 GLN A N 1
ATOM 1747 C CA . GLN A 1 218 ? 14.284 2.034 10.216 1.00 96.56 218 GLN A CA 1
ATOM 1748 C C . GLN A 1 218 ? 12.811 1.869 10.624 1.00 96.56 218 GLN A C 1
ATOM 1750 O O . GLN A 1 218 ? 12.279 0.761 10.551 1.00 96.56 218 GLN A O 1
ATOM 1755 N N . ASP A 1 219 ? 12.129 2.941 11.027 1.00 95.38 219 ASP A N 1
ATOM 1756 C CA . ASP A 1 219 ? 10.716 2.867 11.421 1.00 95.38 219 ASP A CA 1
ATOM 1757 C C . ASP A 1 219 ? 9.805 2.635 10.211 1.00 95.38 219 ASP A C 1
ATOM 1759 O O . ASP A 1 219 ? 8.852 1.857 10.281 1.00 95.38 219 ASP A O 1
ATOM 1763 N N . GLN A 1 220 ? 10.148 3.227 9.068 1.00 97.56 220 GLN A N 1
ATOM 1764 C CA . GLN A 1 220 ? 9.524 2.959 7.774 1.00 97.56 220 GLN A CA 1
ATOM 1765 C C . GLN A 1 220 ? 9.705 1.504 7.358 1.00 97.56 220 GLN A C 1
ATOM 1767 O O . GLN A 1 220 ? 8.728 0.844 7.001 1.00 97.56 220 GLN A O 1
ATOM 1772 N N . ARG A 1 221 ? 10.930 0.976 7.467 1.00 97.75 221 ARG A N 1
ATOM 1773 C CA . ARG A 1 221 ? 11.208 -0.439 7.204 1.00 97.75 221 ARG A CA 1
ATOM 1774 C C . ARG A 1 221 ? 10.370 -1.347 8.108 1.00 97.75 221 ARG A C 1
ATOM 1776 O O . ARG A 1 221 ? 9.657 -2.204 7.592 1.00 97.75 221 ARG A O 1
ATOM 1783 N N . ARG A 1 222 ? 10.355 -1.111 9.426 1.00 96.38 222 ARG A N 1
ATOM 1784 C CA . ARG A 1 222 ? 9.513 -1.866 10.379 1.00 96.38 222 ARG A CA 1
ATOM 1785 C C . ARG A 1 222 ? 8.030 -1.798 10.018 1.00 96.38 222 ARG A C 1
ATOM 1787 O O . ARG A 1 222 ? 7.310 -2.787 10.147 1.00 96.38 222 ARG A O 1
ATOM 1794 N N . ARG A 1 223 ? 7.551 -0.645 9.540 1.00 96.56 223 ARG A N 1
ATOM 1795 C CA . ARG A 1 223 ? 6.157 -0.478 9.110 1.00 96.56 223 ARG A CA 1
ATOM 1796 C C . ARG A 1 223 ? 5.827 -1.297 7.857 1.00 96.56 223 ARG A C 1
ATOM 1798 O O . ARG A 1 223 ? 4.705 -1.801 7.761 1.00 96.56 223 ARG A O 1
ATOM 1805 N N . ILE A 1 224 ? 6.773 -1.440 6.929 1.00 97.88 224 ILE A N 1
ATOM 1806 C CA . ILE A 1 224 ? 6.651 -2.320 5.757 1.00 97.88 224 ILE A CA 1
ATOM 1807 C C . ILE A 1 224 ? 6.668 -3.794 6.187 1.00 97.88 224 ILE A C 1
ATOM 1809 O O . ILE A 1 224 ? 5.813 -4.562 5.751 1.00 97.88 224 ILE A O 1
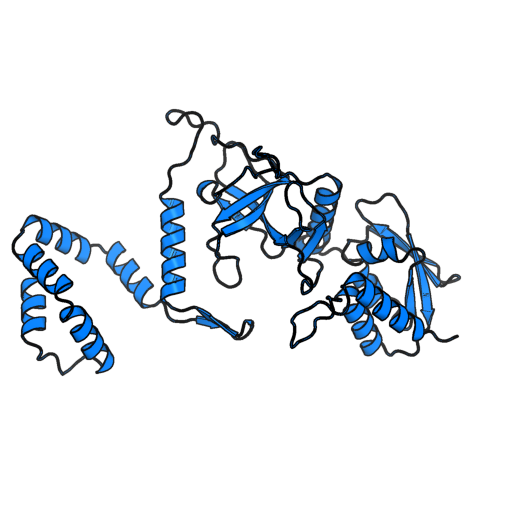ATOM 1813 N N . GLU A 1 225 ? 7.562 -4.179 7.100 1.00 97.19 225 GLU A N 1
ATOM 1814 C CA . GLU A 1 225 ? 7.622 -5.533 7.676 1.00 97.19 225 GLU A CA 1
ATOM 1815 C C . GLU A 1 225 ? 6.320 -5.928 8.384 1.00 97.19 225 GLU A C 1
ATOM 1817 O O . GLU A 1 225 ? 5.826 -7.045 8.211 1.00 97.19 225 GLU A O 1
ATOM 1822 N N . ASP A 1 226 ? 5.711 -4.994 9.121 1.00 96.81 226 ASP A N 1
ATOM 1823 C CA . ASP A 1 226 ? 4.364 -5.151 9.676 1.00 96.81 226 ASP A CA 1
ATOM 1824 C C . ASP A 1 226 ? 3.339 -5.450 8.566 1.00 96.81 226 ASP A C 1
ATOM 1826 O O . ASP A 1 226 ? 2.456 -6.291 8.732 1.00 96.81 226 ASP A O 1
ATOM 1830 N N . GLY A 1 227 ? 3.469 -4.804 7.407 1.00 97.12 227 GLY A N 1
ATOM 1831 C CA . GLY A 1 227 ? 2.643 -5.080 6.236 1.00 97.12 227 GLY A CA 1
ATOM 1832 C C . GLY A 1 227 ? 2.867 -6.475 5.645 1.00 97.12 227 GLY A C 1
ATOM 1833 O O . GLY A 1 227 ? 1.889 -7.143 5.306 1.00 97.12 227 GLY A O 1
ATOM 1834 N N . PHE A 1 228 ? 4.108 -6.971 5.577 1.00 97.62 228 PHE A N 1
ATOM 1835 C CA . PHE A 1 228 ? 4.392 -8.345 5.133 1.00 97.62 228 PHE A CA 1
ATOM 1836 C C . PHE A 1 228 ? 3.787 -9.391 6.062 1.00 97.62 228 PHE A C 1
ATOM 1838 O O . PHE A 1 228 ? 3.185 -10.362 5.603 1.00 97.62 228 PHE A O 1
ATOM 1845 N N . ARG A 1 229 ? 3.874 -9.167 7.373 1.00 97.31 229 ARG A N 1
ATOM 1846 C CA . ARG A 1 229 ? 3.226 -10.015 8.379 1.00 97.31 229 ARG A CA 1
ATOM 1847 C C . ARG A 1 229 ? 1.721 -10.140 8.146 1.00 97.31 229 ARG A C 1
ATOM 1849 O O . ARG A 1 229 ? 1.163 -11.232 8.229 1.00 97.31 229 ARG A O 1
ATOM 1856 N N . VAL A 1 230 ? 1.059 -9.037 7.821 1.00 96.81 230 VAL A N 1
ATOM 1857 C CA . VAL A 1 230 ? -0.388 -9.039 7.581 1.00 96.81 230 VAL A CA 1
ATOM 1858 C C . VAL A 1 230 ? -0.737 -9.614 6.202 1.00 96.81 230 VAL A C 1
ATOM 1860 O O . VAL A 1 230 ? -1.676 -10.401 6.082 1.00 96.81 230 VAL A O 1
ATOM 1863 N N . THR A 1 231 ? 0.014 -9.246 5.163 1.00 95.00 231 THR A N 1
ATOM 1864 C CA . THR A 1 231 ? -0.299 -9.578 3.762 1.00 95.00 231 THR A CA 1
ATOM 1865 C C . THR A 1 231 ? 0.121 -11.002 3.406 1.00 95.00 231 THR A C 1
ATOM 1867 O O . THR A 1 231 ? -0.691 -11.776 2.903 1.00 95.00 231 THR A O 1
ATOM 1870 N N . LEU A 1 232 ? 1.373 -11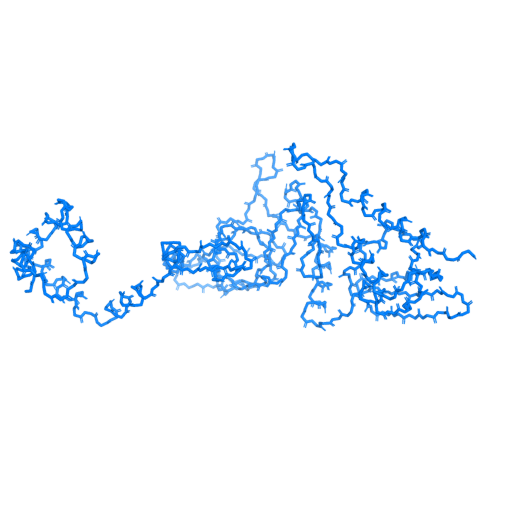.365 3.700 1.00 93.81 232 LEU A N 1
ATOM 1871 C CA . LEU A 1 232 ? 1.973 -12.646 3.316 1.00 93.81 232 LEU A CA 1
ATOM 1872 C C . LEU A 1 232 ? 1.780 -13.714 4.396 1.00 93.81 232 LEU A C 1
ATOM 1874 O O . LEU A 1 232 ? 1.436 -14.849 4.081 1.00 93.81 232 LEU A O 1
ATOM 1878 N N . LEU A 1 233 ? 1.936 -13.349 5.675 1.00 95.81 233 LEU A N 1
ATOM 1879 C CA . LEU A 1 233 ? 1.801 -14.295 6.796 1.00 95.81 233 LEU A CA 1
ATOM 1880 C C . LEU A 1 233 ? 0.385 -14.343 7.392 1.00 95.81 233 LEU A C 1
ATOM 1882 O O . LEU A 1 233 ? 0.148 -15.069 8.356 1.00 95.81 233 LEU A O 1
ATOM 1886 N N . ARG A 1 234 ? -0.562 -13.577 6.829 1.00 95.56 234 ARG A N 1
ATOM 1887 C CA . ARG A 1 234 ? -1.983 -13.539 7.226 1.00 95.56 234 ARG A CA 1
ATOM 1888 C C . ARG A 1 234 ? -2.207 -13.270 8.722 1.00 95.56 234 ARG A C 1
ATOM 1890 O O . ARG A 1 234 ? -3.194 -13.732 9.298 1.00 95.56 234 ARG A O 1
ATOM 1897 N N . GLN A 1 235 ? -1.308 -12.521 9.362 1.00 96.12 235 GLN A N 1
ATOM 1898 C CA . GLN A 1 235 ? -1.450 -12.161 10.772 1.00 96.12 235 GLN A CA 1
ATOM 1899 C C . GLN A 1 235 ? -2.598 -11.164 10.975 1.00 96.12 235 GLN A C 1
ATOM 1901 O O . GLN A 1 235 ? -2.841 -10.289 10.142 1.00 96.12 235 GLN A O 1
ATOM 1906 N N . LYS A 1 236 ? -3.312 -11.300 12.098 1.00 96.19 236 LYS A N 1
ATOM 1907 C CA . LYS A 1 236 ? -4.449 -10.435 12.437 1.00 96.19 236 LYS A CA 1
ATOM 1908 C C . LYS A 1 236 ? -3.979 -9.023 12.777 1.00 96.19 236 LYS A C 1
ATOM 1910 O O . LYS A 1 236 ? -3.026 -8.844 13.538 1.00 96.19 236 LYS A O 1
ATOM 1915 N N . THR A 1 237 ? -4.688 -8.028 12.251 1.00 97.44 237 THR A N 1
ATOM 1916 C CA . THR A 1 237 ? -4.471 -6.620 12.605 1.00 97.44 237 THR A CA 1
ATOM 1917 C C . THR A 1 237 ? -5.228 -6.224 13.868 1.00 97.44 237 THR A C 1
ATOM 1919 O O . THR A 1 237 ? -6.172 -6.908 14.276 1.00 97.44 237 THR A O 1
ATOM 1922 N N . LEU A 1 238 ? -4.877 -5.075 14.456 1.00 97.31 238 LEU A N 1
ATOM 1923 C CA . LEU A 1 238 ? -5.684 -4.484 15.525 1.00 97.31 238 LEU A CA 1
ATOM 1924 C C . LEU A 1 238 ? -7.132 -4.255 15.086 1.00 97.31 238 LEU A C 1
ATOM 1926 O O . LEU A 1 238 ? -8.054 -4.584 15.824 1.00 97.31 238 LEU A O 1
ATOM 1930 N N . LEU A 1 239 ? -7.354 -3.759 13.870 1.00 97.50 239 LEU A N 1
ATOM 1931 C CA . LEU A 1 239 ? -8.698 -3.560 13.341 1.00 97.50 239 LEU A CA 1
ATOM 1932 C C . LEU A 1 239 ? -9.480 -4.876 13.224 1.00 97.50 239 LEU A C 1
ATOM 1934 O O . LEU A 1 239 ? -10.672 -4.897 13.533 1.00 97.50 239 LEU A O 1
ATOM 1938 N N . ASP A 1 240 ? -8.836 -5.969 12.805 1.00 96.88 240 ASP A N 1
ATOM 1939 C CA . ASP A 1 240 ? -9.485 -7.283 12.741 1.00 96.88 240 ASP A CA 1
ATOM 1940 C C . ASP A 1 240 ? -9.928 -7.752 14.126 1.00 96.88 240 ASP A C 1
ATOM 1942 O O . ASP A 1 240 ? -11.038 -8.267 14.276 1.00 96.88 240 ASP A O 1
ATOM 1946 N N . GLU A 1 241 ? -9.087 -7.547 15.139 1.00 96.56 241 GLU A N 1
ATOM 1947 C CA . GLU A 1 241 ? -9.418 -7.870 16.524 1.00 96.56 241 GLU A CA 1
ATOM 1948 C C . GLU A 1 241 ? -10.590 -7.012 17.018 1.00 96.56 241 GLU A C 1
ATOM 1950 O O . GLU A 1 241 ? -11.579 -7.541 17.526 1.00 96.56 241 GLU A O 1
ATOM 1955 N N . LEU A 1 242 ? -10.551 -5.701 16.759 1.00 97.00 242 LEU A N 1
ATOM 1956 C CA . LEU A 1 242 ? -11.624 -4.778 17.127 1.00 97.00 242 LEU A CA 1
ATOM 1957 C C . LEU A 1 242 ? -12.960 -5.134 16.468 1.00 97.00 242 LEU A C 1
ATOM 1959 O O . LEU A 1 242 ? -14.009 -5.091 17.111 1.00 97.00 242 LEU A O 1
ATOM 1963 N N . ILE A 1 243 ? -12.949 -5.498 15.187 1.00 96.62 243 ILE A N 1
ATOM 1964 C CA . ILE A 1 243 ? -14.166 -5.837 14.446 1.00 96.62 243 ILE A CA 1
ATOM 1965 C C . ILE A 1 243 ? -14.749 -7.171 14.914 1.00 96.62 243 ILE A C 1
ATOM 1967 O O . ILE A 1 243 ? -15.970 -7.280 15.063 1.00 96.62 243 ILE A O 1
ATOM 1971 N N . ASN A 1 244 ? -13.910 -8.190 15.098 1.00 94.62 244 ASN A N 1
ATOM 1972 C CA . ASN A 1 244 ? -14.383 -9.560 15.278 1.00 94.62 244 ASN A CA 1
ATOM 1973 C C . ASN A 1 244 ? -14.652 -9.924 16.739 1.00 94.62 244 ASN A C 1
ATOM 1975 O O . ASN A 1 244 ? -15.529 -10.757 16.993 1.00 94.62 244 ASN A O 1
ATOM 1979 N N . GLN A 1 245 ? -13.962 -9.283 17.681 1.00 91.69 245 GLN A N 1
ATOM 1980 C CA . GLN A 1 245 ? -14.181 -9.492 19.106 1.00 91.69 245 GLN A CA 1
ATOM 1981 C C . GLN A 1 245 ? -15.198 -8.517 19.685 1.00 91.69 245 GLN A C 1
ATOM 1983 O O . GLN A 1 245 ? -15.427 -7.433 19.146 1.00 91.69 245 GLN A O 1
ATOM 1988 N N . ARG A 1 246 ? -15.793 -8.922 20.817 1.00 90.81 246 ARG A N 1
ATOM 1989 C CA . ARG A 1 246 ? -16.647 -8.079 21.675 1.00 90.81 246 ARG A CA 1
ATOM 1990 C C . ARG A 1 246 ? -17.710 -7.318 20.870 1.00 90.81 246 ARG A C 1
ATOM 1992 O O . ARG A 1 246 ? -17.752 -6.092 20.845 1.00 90.81 246 ARG A O 1
ATOM 1999 N N . LYS A 1 247 ? -18.569 -8.084 20.190 1.00 92.94 247 LYS A N 1
ATOM 2000 C CA . LYS A 1 247 ? -19.573 -7.599 19.222 1.00 92.94 247 LYS A CA 1
ATOM 2001 C C . LYS A 1 247 ? -20.573 -6.597 19.805 1.00 92.94 247 LYS A C 1
ATOM 2003 O O . LYS A 1 247 ? -21.099 -5.803 19.037 1.00 92.94 247 LYS A O 1
ATOM 2008 N N . ASP A 1 248 ? -20.764 -6.608 21.121 1.00 95.25 248 ASP A N 1
ATOM 2009 C CA . ASP A 1 248 ? -21.696 -5.728 21.839 1.00 95.25 248 ASP A CA 1
ATOM 2010 C C . ASP A 1 248 ? -20.986 -4.545 22.520 1.00 95.25 248 ASP A C 1
ATOM 2012 O O . ASP A 1 248 ? -21.581 -3.841 23.337 1.00 95.25 248 ASP A O 1
ATOM 2016 N N . TYR A 1 249 ? -19.702 -4.322 22.201 1.00 96.88 249 TYR A N 1
ATOM 2017 C CA . TYR A 1 249 ? -18.872 -3.279 22.801 1.00 96.88 249 TYR A CA 1
ATOM 2018 C C . TYR A 1 249 ? -18.133 -2.448 21.754 1.00 96.88 249 TYR A C 1
ATOM 2020 O O . TYR A 1 249 ? -17.637 -2.980 20.761 1.00 96.88 249 TYR A O 1
ATOM 2028 N N . VAL A 1 250 ? -17.969 -1.153 22.000 1.00 97.12 250 VAL A N 1
ATOM 2029 C CA . VAL A 1 250 ? -17.096 -0.269 21.218 1.00 97.12 250 VAL A CA 1
ATOM 2030 C C . VAL A 1 250 ? -15.769 -0.027 21.946 1.00 97.12 250 VAL A C 1
ATOM 2032 O O . VAL A 1 250 ? -15.762 0.071 23.177 1.00 97.12 250 VAL A O 1
ATOM 2035 N N . PRO A 1 251 ? -14.645 0.040 21.212 1.00 97.75 251 PRO A N 1
ATOM 2036 C CA . PRO A 1 251 ? -13.339 0.279 21.805 1.00 97.75 251 PRO A CA 1
ATOM 2037 C C . PRO A 1 251 ? -13.132 1.761 22.115 1.00 97.75 251 PRO A C 1
ATOM 2039 O O . PRO A 1 251 ? -13.412 2.625 21.288 1.00 97.75 251 PRO A O 1
ATOM 2042 N N . GLU A 1 252 ? -12.566 2.036 23.283 1.00 97.81 252 GLU A N 1
ATOM 2043 C CA . GLU A 1 252 ? -12.031 3.328 23.678 1.00 97.81 252 GLU A CA 1
ATOM 2044 C C . GLU A 1 252 ? -10.514 3.232 23.879 1.00 97.81 252 GLU A C 1
ATOM 2046 O O . GLU A 1 252 ? -10.007 2.521 24.748 1.00 97.81 252 GLU A O 1
ATOM 2051 N N . PHE A 1 253 ? -9.785 3.959 23.046 1.00 97.88 253 PHE A N 1
ATOM 2052 C CA . PHE A 1 253 ? -8.345 4.144 23.112 1.00 97.88 253 PHE A CA 1
ATOM 2053 C C . PHE A 1 253 ? -7.969 5.082 24.258 1.00 97.88 253 PHE A C 1
ATOM 2055 O O . PHE A 1 253 ? -8.507 6.183 24.359 1.00 97.88 253 PHE A O 1
ATOM 2062 N N . ILE A 1 254 ? -7.001 4.656 25.073 1.00 97.00 254 ILE A N 1
ATOM 2063 C CA . ILE A 1 254 ? -6.400 5.475 26.133 1.00 97.00 254 ILE A CA 1
ATOM 2064 C C . ILE A 1 254 ? -5.606 6.638 25.527 1.00 97.00 254 ILE A C 1
ATOM 2066 O O . ILE A 1 254 ? -5.682 7.763 26.007 1.00 97.00 254 ILE A O 1
ATOM 2070 N N . ASN A 1 255 ? -4.877 6.374 24.440 1.00 96.38 255 ASN A N 1
ATOM 2071 C CA . ASN A 1 255 ? -4.147 7.369 23.667 1.00 96.38 255 ASN A CA 1
ATOM 2072 C C . ASN A 1 255 ? -4.547 7.276 22.189 1.00 96.38 255 ASN A C 1
ATOM 2074 O O . ASN A 1 255 ? -3.940 6.551 21.398 1.00 96.38 255 ASN A O 1
ATOM 2078 N N . TYR A 1 256 ? -5.593 8.018 21.819 1.00 95.81 256 TYR A N 1
ATOM 2079 C CA . TYR A 1 256 ? -6.161 7.978 20.471 1.00 95.81 256 TYR A CA 1
ATOM 2080 C C . TYR A 1 256 ? -5.133 8.278 19.369 1.00 95.81 256 TYR A C 1
ATOM 2082 O O . TYR A 1 256 ? -5.063 7.532 18.392 1.00 95.81 256 TYR A O 1
ATOM 2090 N N . SER A 1 257 ? -4.315 9.325 19.528 1.00 94.50 257 SER A N 1
ATOM 2091 C CA . SER A 1 257 ? -3.397 9.805 18.480 1.00 94.50 257 SER A CA 1
ATOM 2092 C C . SER A 1 257 ? -2.296 8.798 18.134 1.00 94.50 257 SER A C 1
ATOM 2094 O O . SER A 1 257 ? -1.832 8.747 16.992 1.00 94.50 257 SER A O 1
ATOM 2096 N N . VAL A 1 258 ? -1.903 7.970 19.103 1.00 95.00 258 VAL A N 1
ATOM 2097 C CA . VAL A 1 258 ? -0.952 6.872 18.906 1.00 95.00 258 VAL A CA 1
ATOM 2098 C C . VAL A 1 258 ? -1.678 5.632 18.386 1.00 95.00 258 VAL A C 1
ATOM 2100 O O . VAL A 1 258 ? -1.340 5.106 17.327 1.00 95.00 258 VAL A O 1
ATOM 2103 N N . GLN A 1 259 ? -2.728 5.195 19.083 1.00 96.69 259 GLN A N 1
ATOM 2104 C CA . GLN A 1 259 ? -3.370 3.903 18.828 1.00 96.69 259 GLN A CA 1
ATOM 2105 C C . GLN A 1 259 ? -4.127 3.840 17.497 1.00 96.69 259 GLN A C 1
ATOM 2107 O O . GLN A 1 259 ? -4.236 2.765 16.909 1.00 96.69 259 GLN A O 1
ATOM 2112 N N . VAL A 1 260 ? -4.602 4.969 16.965 1.00 96.19 260 VAL A N 1
ATOM 2113 C CA . VAL A 1 260 ? -5.238 5.000 15.636 1.00 96.19 260 VAL A CA 1
ATOM 2114 C C . VAL A 1 260 ? -4.276 4.562 14.525 1.00 96.19 260 VAL A C 1
ATOM 2116 O O . VAL A 1 260 ? -4.676 3.876 13.586 1.00 96.19 260 VAL A O 1
ATOM 2119 N N . LYS A 1 261 ? -2.973 4.828 14.681 1.00 94.00 261 LYS A N 1
ATOM 2120 C CA . LYS A 1 261 ? -1.928 4.397 13.736 1.00 94.00 261 LYS A CA 1
ATOM 2121 C C . LYS A 1 261 ? -1.660 2.889 13.803 1.00 94.00 261 LYS A C 1
ATOM 2123 O O . LYS A 1 261 ? -0.966 2.340 12.950 1.00 94.00 261 LYS A O 1
ATOM 2128 N N . HIS A 1 262 ? -2.198 2.202 14.812 1.00 96.25 262 HIS A N 1
ATOM 2129 C CA . HIS A 1 262 ? -2.000 0.770 15.026 1.00 96.25 262 HIS A CA 1
ATOM 2130 C C . HIS A 1 262 ? -3.047 -0.090 14.320 1.00 96.25 262 HIS A C 1
ATOM 2132 O O . HIS A 1 262 ? -2.852 -1.296 14.209 1.00 96.25 262 HIS A O 1
ATOM 2138 N N . LEU A 1 263 ? -4.139 0.503 13.821 1.00 96.81 263 LEU A N 1
ATOM 2139 C CA . LEU A 1 263 ? -5.295 -0.225 13.285 1.00 96.81 263 LEU A CA 1
ATOM 2140 C C . LEU A 1 263 ? -4.921 -1.274 12.228 1.00 96.81 263 LEU A C 1
ATOM 2142 O O . LEU A 1 263 ? -5.460 -2.376 12.246 1.00 96.81 263 LEU A O 1
ATOM 2146 N N . HIS A 1 264 ? -3.977 -0.968 11.339 1.00 96.31 264 HIS A N 1
ATOM 2147 C CA . HIS A 1 264 ? -3.530 -1.880 10.278 1.00 96.31 264 HIS A CA 1
ATOM 2148 C C . HIS A 1 264 ? -2.231 -2.629 10.604 1.00 96.31 264 HIS A C 1
ATOM 2150 O O . HIS A 1 264 ? -1.675 -3.290 9.728 1.00 96.31 264 HIS A O 1
ATOM 2156 N N . ARG A 1 265 ? -1.730 -2.526 11.839 1.00 96.81 265 ARG A N 1
ATOM 2157 C CA . ARG A 1 265 ? -0.506 -3.200 12.289 1.00 96.81 265 ARG A CA 1
ATOM 2158 C C . ARG A 1 265 ? -0.845 -4.574 12.891 1.00 96.81 265 ARG A C 1
ATOM 2160 O O . ARG A 1 265 ? -1.920 -4.720 13.483 1.00 96.81 265 ARG A O 1
ATOM 2167 N N . PRO A 1 266 ? 0.035 -5.581 12.743 1.00 97.44 266 PRO A N 1
ATOM 2168 C CA . PRO A 1 266 ? -0.185 -6.917 13.282 1.00 97.44 266 PRO A CA 1
ATOM 2169 C C . PRO A 1 266 ? -0.044 -6.927 14.808 1.00 97.44 266 PRO A C 1
ATOM 2171 O O . PRO A 1 266 ? 0.898 -6.351 15.363 1.00 97.44 266 PRO A O 1
ATOM 2174 N N . ILE A 1 267 ? -0.960 -7.620 15.486 1.00 96.38 267 ILE A N 1
ATOM 2175 C CA . ILE A 1 267 ? -0.881 -7.832 16.936 1.00 96.38 267 ILE A CA 1
ATOM 2176 C C . ILE A 1 267 ? -0.023 -9.066 17.223 1.00 96.38 267 ILE A C 1
ATOM 2178 O O . ILE A 1 267 ? -0.252 -10.129 16.649 1.00 96.38 267 ILE A O 1
ATOM 2182 N N . ARG A 1 268 ? 0.930 -8.930 18.147 1.00 95.19 268 ARG A N 1
ATOM 2183 C CA . ARG A 1 268 ? 1.748 -10.030 18.670 1.00 95.19 268 ARG A CA 1
ATOM 2184 C C . ARG A 1 268 ? 1.069 -10.723 19.846 1.00 95.19 268 ARG A C 1
ATOM 2186 O O . ARG A 1 268 ? 0.873 -11.930 19.814 1.00 95.19 268 ARG A O 1
ATOM 2193 N N . ASN A 1 269 ? 0.710 -9.941 20.861 1.00 94.62 269 ASN A N 1
ATOM 2194 C CA . ASN A 1 269 ? 0.086 -10.422 22.089 1.00 94.62 269 ASN A CA 1
ATOM 2195 C C . ASN A 1 269 ? -1.228 -9.678 22.306 1.00 94.62 269 ASN A C 1
ATOM 2197 O O . ASN A 1 269 ? -1.278 -8.460 22.128 1.00 94.62 269 ASN A O 1
ATOM 2201 N N . VAL A 1 270 ? -2.268 -10.398 22.720 1.00 96.44 270 VAL A N 1
ATOM 2202 C CA . VAL A 1 270 ? -3.553 -9.825 23.122 1.00 96.44 270 VAL A CA 1
ATOM 2203 C C . VAL A 1 270 ? -4.070 -10.569 24.345 1.00 96.44 270 VAL A C 1
ATOM 2205 O O . VAL A 1 270 ? -4.068 -11.797 24.381 1.00 96.44 270 VAL A O 1
ATOM 2208 N N . SER A 1 271 ? -4.501 -9.831 25.359 1.00 96.88 271 SER A N 1
ATOM 2209 C CA . SER A 1 271 ? -5.155 -10.386 26.541 1.00 96.88 271 SER A CA 1
ATOM 2210 C C . SER A 1 271 ? -6.331 -9.509 26.946 1.00 96.88 271 SER A C 1
ATOM 2212 O O . SER A 1 271 ? -6.349 -8.304 26.688 1.00 96.88 271 SER A O 1
ATOM 2214 N N . PHE A 1 272 ? -7.348 -10.122 27.544 1.00 97.19 272 PHE A N 1
ATOM 2215 C CA 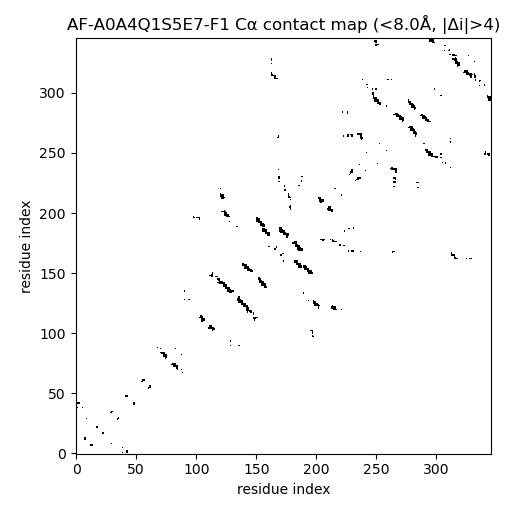. PHE A 1 272 ? -8.554 -9.426 27.974 1.00 97.19 272 PHE A CA 1
ATOM 2216 C C . PHE A 1 272 ? -8.791 -9.645 29.461 1.00 97.19 272 PHE A C 1
ATOM 2218 O O . PHE A 1 272 ? -8.953 -10.779 29.905 1.00 97.19 272 PHE A O 1
ATOM 2225 N N . ASP A 1 273 ? -8.853 -8.545 30.197 1.00 96.56 273 ASP A N 1
ATOM 2226 C CA . ASP A 1 273 ? -9.301 -8.500 31.578 1.00 96.56 273 ASP A CA 1
ATOM 2227 C C . ASP A 1 273 ? -10.815 -8.256 31.587 1.00 96.56 273 ASP A C 1
ATOM 2229 O O . ASP A 1 273 ? -11.291 -7.148 31.319 1.00 96.56 273 ASP A O 1
ATOM 2233 N N . SER A 1 274 ? -11.575 -9.318 31.861 1.00 94.19 274 SER A N 1
ATOM 2234 C CA . SER A 1 274 ? -13.039 -9.289 31.904 1.00 94.19 274 SER A CA 1
ATOM 2235 C C . SER A 1 274 ? -13.588 -8.499 33.084 1.00 94.19 274 SER A C 1
ATOM 2237 O O . SER A 1 274 ? -14.659 -7.913 32.951 1.00 94.19 274 SER A O 1
ATOM 2239 N N . SER A 1 275 ? -12.849 -8.426 34.193 1.00 95.31 275 SER A N 1
ATOM 2240 C CA . SER A 1 275 ? -13.257 -7.671 35.380 1.00 95.31 275 SER A CA 1
ATOM 2241 C C . SER A 1 275 ? -13.205 -6.162 35.143 1.00 95.31 275 SER A C 1
ATOM 2243 O O . SER A 1 275 ? -14.063 -5.426 35.622 1.00 95.31 275 SER A O 1
ATOM 2245 N N . LYS A 1 276 ? -12.234 -5.704 34.344 1.00 95.69 276 LYS A N 1
ATOM 2246 C CA . LYS A 1 276 ? -12.037 -4.281 34.024 1.00 95.69 276 LYS A CA 1
ATOM 2247 C C . LYS A 1 276 ? -12.567 -3.882 32.652 1.00 95.69 276 LYS A C 1
ATOM 2249 O O . LYS A 1 276 ? -12.541 -2.701 32.319 1.00 95.69 276 LYS A O 1
ATOM 2254 N N . LEU A 1 277 ? -13.006 -4.852 31.846 1.00 96.31 277 LEU A N 1
ATOM 2255 C CA . LEU A 1 277 ? -13.351 -4.668 30.435 1.00 96.31 277 LEU A CA 1
ATOM 2256 C C . LEU A 1 277 ? -12.207 -4.004 29.645 1.00 96.31 277 LEU A C 1
ATOM 2258 O O . LEU A 1 277 ? -12.430 -3.099 28.840 1.00 96.31 277 LEU A O 1
ATOM 2262 N N . ILE A 1 278 ? -10.970 -4.459 29.868 1.00 97.56 278 ILE A N 1
ATOM 2263 C CA . ILE A 1 278 ? -9.764 -3.917 29.224 1.00 97.56 278 ILE A CA 1
ATOM 2264 C C . ILE A 1 278 ? -9.117 -4.983 28.346 1.00 97.56 278 ILE A C 1
ATOM 2266 O O . ILE A 1 278 ? -8.843 -6.093 28.794 1.00 97.56 278 ILE A O 1
ATOM 2270 N N . THR A 1 279 ? -8.807 -4.630 27.100 1.00 97.31 279 THR A N 1
ATOM 2271 C CA . THR A 1 279 ? -7.865 -5.393 26.275 1.00 97.31 279 THR A CA 1
ATOM 2272 C C . THR A 1 279 ? -6.487 -4.772 26.372 1.00 97.31 279 THR A C 1
ATOM 2274 O O . THR A 1 279 ? -6.321 -3.593 26.062 1.00 97.31 279 THR A O 1
ATOM 2277 N N . LYS A 1 280 ? -5.492 -5.582 26.728 1.00 97.94 280 LYS A N 1
ATOM 2278 C CA . LYS A 1 280 ? -4.086 -5.223 26.575 1.00 97.94 280 LYS A CA 1
ATOM 2279 C C . LYS A 1 280 ? -3.538 -5.855 25.306 1.00 97.94 280 LYS A C 1
ATOM 2281 O O . LYS A 1 280 ? -3.814 -7.022 25.035 1.00 97.94 280 LYS A O 1
ATOM 2286 N N . TYR A 1 281 ? -2.764 -5.106 24.533 1.00 97.88 281 TYR A N 1
ATOM 2287 C CA . TYR A 1 281 ? -2.166 -5.613 23.304 1.00 97.88 281 TYR A CA 1
ATOM 2288 C C . TYR A 1 281 ? -0.748 -5.085 23.089 1.00 97.88 281 TYR A C 1
ATOM 2290 O O . TYR A 1 281 ? -0.362 -4.050 23.629 1.00 97.88 281 TYR A O 1
ATOM 2298 N N . GLN A 1 282 ? 0.018 -5.814 22.284 1.00 97.69 282 GLN A N 1
ATOM 2299 C CA . GLN A 1 282 ? 1.376 -5.463 21.879 1.00 97.69 282 GLN A CA 1
ATOM 2300 C C . GLN A 1 282 ? 1.545 -5.707 20.378 1.00 97.69 282 GLN A C 1
ATOM 2302 O O . GLN A 1 282 ? 1.032 -6.697 19.849 1.00 97.69 282 GLN A O 1
ATOM 2307 N N . LEU A 1 283 ? 2.271 -4.829 19.689 1.00 96.62 283 LEU A N 1
ATOM 2308 C CA . LEU A 1 283 ? 2.594 -4.977 18.266 1.00 96.62 283 LEU A CA 1
ATOM 2309 C C . LEU A 1 283 ? 3.904 -5.761 18.084 1.00 96.62 283 LEU A C 1
ATOM 2311 O O . LEU A 1 283 ? 4.708 -5.857 19.004 1.00 96.62 283 LEU A O 1
ATOM 2315 N N . PHE A 1 284 ? 4.145 -6.340 16.904 1.00 93.25 284 PHE A N 1
ATOM 2316 C CA . PHE A 1 284 ? 5.349 -7.161 16.676 1.00 93.25 284 PHE A CA 1
ATOM 2317 C C . PHE A 1 284 ? 6.667 -6.396 16.832 1.00 93.25 284 PHE A C 1
ATOM 2319 O O . PHE A 1 284 ? 7.596 -6.906 17.453 1.00 93.25 284 PHE A O 1
ATOM 2326 N N . ASN A 1 285 ? 6.722 -5.184 16.288 1.00 87.75 285 ASN A N 1
ATOM 2327 C CA . ASN A 1 285 ? 7.911 -4.335 16.262 1.00 87.75 285 ASN A CA 1
ATOM 2328 C C . ASN A 1 285 ? 7.863 -3.230 17.330 1.00 87.75 285 ASN A C 1
ATOM 2330 O O . ASN A 1 285 ? 8.429 -2.156 17.138 1.00 87.75 285 ASN A O 1
ATOM 2334 N N . ASP A 1 286 ? 7.141 -3.471 18.426 1.00 90.88 286 ASP A N 1
ATOM 2335 C CA . ASP A 1 286 ? 6.953 -2.514 19.513 1.00 90.88 286 ASP A CA 1
ATOM 2336 C C . ASP A 1 286 ? 7.098 -3.209 20.869 1.00 90.88 286 ASP A C 1
ATOM 2338 O O . ASP A 1 286 ? 6.498 -4.257 21.126 1.00 90.88 286 ASP A O 1
ATOM 2342 N N . LEU A 1 287 ? 7.920 -2.634 21.742 1.00 90.88 287 LEU A N 1
ATOM 2343 C CA . LEU A 1 287 ? 8.115 -3.150 23.096 1.00 90.88 287 LEU A CA 1
ATOM 2344 C C . LEU A 1 287 ? 7.011 -2.681 24.045 1.00 90.88 287 LEU A C 1
ATOM 2346 O O . LEU A 1 287 ? 6.801 -3.301 25.085 1.00 90.88 287 LEU A O 1
ATOM 2350 N N . ASN A 1 288 ? 6.287 -1.621 23.684 1.00 95.62 288 ASN A N 1
ATOM 2351 C CA . ASN A 1 288 ? 5.252 -1.057 24.528 1.00 95.62 288 ASN A CA 1
ATOM 2352 C C . ASN A 1 288 ? 3.994 -1.927 24.524 1.00 95.62 288 ASN A C 1
ATOM 2354 O O . ASN A 1 288 ? 3.564 -2.461 23.497 1.00 95.62 288 ASN A O 1
ATOM 2358 N N . GLN A 1 289 ? 3.365 -2.006 25.692 1.00 96.81 289 GLN A N 1
ATOM 2359 C CA . GLN A 1 289 ? 2.029 -2.558 25.845 1.00 96.81 289 GLN A CA 1
ATOM 2360 C C . GLN A 1 289 ? 1.010 -1.419 25.842 1.00 96.81 289 GLN A C 1
ATOM 2362 O O . GLN A 1 289 ? 1.205 -0.382 26.473 1.00 96.81 289 GLN A O 1
ATOM 2367 N N . TYR A 1 290 ? -0.094 -1.631 25.138 1.00 98.06 290 TYR A N 1
ATOM 2368 C CA . TYR A 1 290 ? -1.168 -0.662 24.982 1.00 98.06 290 TYR A CA 1
ATOM 2369 C C . TYR A 1 290 ? -2.475 -1.220 25.527 1.00 98.06 290 TYR A C 1
ATOM 2371 O O . TYR A 1 290 ? -2.685 -2.434 25.542 1.00 98.06 290 TYR A O 1
ATOM 2379 N N . GLU A 1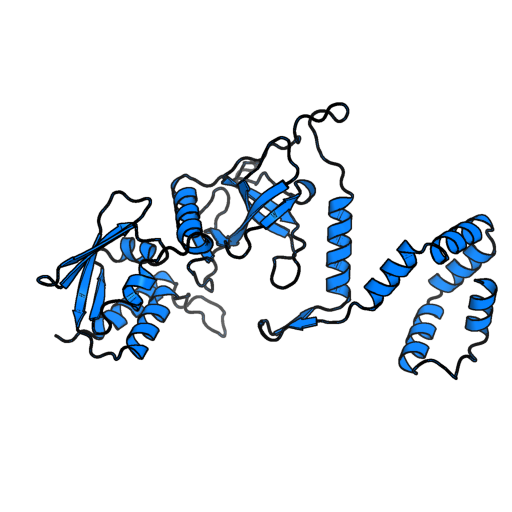 291 ? -3.381 -0.330 25.922 1.00 98.12 291 GLU A N 1
ATOM 2380 C CA . GLU A 1 291 ? -4.667 -0.704 26.508 1.00 98.12 291 GLU A CA 1
ATOM 2381 C C . GLU A 1 291 ? -5.844 -0.112 25.725 1.00 98.12 291 GLU A C 1
ATOM 2383 O O . GLU A 1 291 ? -5.761 0.971 25.139 1.00 98.12 291 GLU A O 1
ATOM 2388 N N . ILE A 1 292 ? -6.950 -0.853 25.693 1.00 98.06 292 ILE A N 1
ATOM 2389 C CA . ILE A 1 292 ? -8.228 -0.458 25.096 1.00 98.06 292 ILE A CA 1
ATOM 2390 C C . ILE A 1 292 ? -9.315 -0.775 26.112 1.00 98.06 292 ILE A C 1
ATOM 2392 O O . ILE A 1 292 ? -9.456 -1.927 26.524 1.00 98.06 292 ILE A O 1
ATOM 2396 N N . LYS A 1 293 ? -10.090 0.237 26.498 1.00 97.88 293 LYS A N 1
ATOM 2397 C CA . LYS A 1 293 ? -11.286 0.068 27.329 1.00 97.88 293 LYS A CA 1
ATOM 2398 C C . LYS A 1 293 ? -12.473 -0.292 26.447 1.00 97.88 293 LYS A C 1
ATOM 2400 O O . LYS A 1 293 ? -12.616 0.248 25.354 1.00 97.88 293 LYS A O 1
ATOM 2405 N N . TRP A 1 294 ? -13.334 -1.183 26.910 1.00 97.69 294 TRP A N 1
ATOM 2406 C CA . TRP A 1 294 ? -14.524 -1.596 26.174 1.00 97.69 294 TRP A CA 1
ATOM 2407 C C . TRP A 1 294 ? -15.786 -1.072 26.837 1.00 97.69 294 TRP A C 1
ATOM 2409 O O . TRP A 1 294 ? -16.002 -1.275 28.027 1.00 97.69 294 TRP A O 1
ATOM 2419 N N . HIS A 1 295 ? -16.656 -0.463 26.034 1.00 97.06 295 HIS A N 1
ATOM 2420 C CA . HIS A 1 295 ? -17.933 0.082 26.493 1.00 97.06 295 HIS A CA 1
ATOM 2421 C C . HIS A 1 295 ? -19.085 -0.577 25.765 1.00 97.06 295 HIS A C 1
ATOM 2423 O O . HIS A 1 295 ? -19.037 -0.699 24.542 1.00 97.06 295 HIS A O 1
ATOM 2429 N N . ARG A 1 296 ? -20.124 -0.989 26.492 1.00 97.12 296 ARG A N 1
ATOM 2430 C CA . ARG A 1 296 ? -21.307 -1.607 25.885 1.00 97.12 296 ARG A CA 1
ATOM 2431 C C . ARG A 1 296 ? -21.978 -0.612 24.935 1.00 97.12 296 ARG A C 1
ATOM 2433 O O . ARG A 1 296 ? -22.048 0.574 25.245 1.00 97.12 296 ARG A O 1
ATOM 2440 N N . THR A 1 297 ? -22.453 -1.069 23.780 1.00 97.25 297 THR A N 1
ATOM 2441 C CA . THR A 1 297 ? -23.083 -0.208 22.764 1.00 97.25 297 THR A CA 1
ATOM 2442 C C . THR A 1 297 ? -24.525 -0.615 22.486 1.00 97.25 297 THR A C 1
ATOM 2444 O O . THR A 1 297 ? -24.901 -1.771 22.666 1.00 97.25 297 THR A O 1
ATOM 2447 N N . LYS A 1 298 ? -25.328 0.349 22.023 1.00 96.06 298 LYS A N 1
ATOM 2448 C CA . LYS A 1 298 ? -26.686 0.116 21.502 1.00 96.06 298 LYS A CA 1
ATOM 2449 C C . LYS A 1 298 ? -26.687 -0.439 20.071 1.00 96.06 298 LYS A C 1
ATOM 2451 O O . LYS A 1 298 ? -27.732 -0.848 19.576 1.00 96.06 298 LYS A O 1
ATOM 2456 N N . LEU A 1 299 ? -25.543 -0.415 19.385 1.00 96.25 299 LEU A N 1
ATOM 2457 C CA . LEU A 1 299 ? -25.430 -0.873 18.002 1.00 96.25 299 LEU A CA 1
ATOM 2458 C C . LEU A 1 299 ? -25.561 -2.393 17.908 1.00 96.25 299 LEU A C 1
ATOM 2460 O O . LEU A 1 299 ? -24.932 -3.131 18.665 1.00 96.25 299 LEU A O 1
ATOM 2464 N N . ASN A 1 300 ? -26.281 -2.867 16.891 1.00 96.38 300 ASN A N 1
ATOM 2465 C CA . ASN A 1 300 ? -26.196 -4.271 16.509 1.00 96.38 300 ASN A CA 1
ATOM 2466 C C . ASN A 1 300 ? -24.826 -4.584 15.868 1.00 96.38 300 ASN A C 1
ATOM 2468 O O . ASN A 1 300 ? -24.061 -3.703 15.459 1.00 96.38 300 ASN A O 1
ATOM 2472 N N . ARG A 1 301 ? -24.529 -5.880 15.721 1.00 95.38 301 ARG A N 1
ATOM 2473 C CA . ARG A 1 301 ? -23.255 -6.374 15.174 1.00 95.38 301 ARG A CA 1
ATOM 2474 C C . ARG A 1 301 ? -22.918 -5.807 13.787 1.00 95.38 301 ARG A C 1
ATOM 2476 O O . ARG A 1 301 ? -21.740 -5.572 13.502 1.00 95.38 301 ARG A O 1
ATOM 2483 N N . SER A 1 302 ? -23.913 -5.655 12.912 1.00 96.56 302 SER A N 1
ATOM 2484 C CA . SER A 1 302 ? -23.715 -5.201 11.530 1.00 96.56 302 SER A CA 1
ATOM 2485 C C . SER A 1 302 ? -23.342 -3.721 11.494 1.00 96.56 302 SER A C 1
ATOM 2487 O O . SER A 1 302 ? -22.305 -3.357 10.931 1.00 96.56 302 SER A O 1
ATOM 2489 N N . ASP A 1 303 ? -24.118 -2.889 12.187 1.00 97.19 303 ASP A N 1
ATOM 2490 C CA . ASP A 1 303 ? -23.916 -1.441 12.236 1.00 97.19 303 ASP A CA 1
ATOM 2491 C C . ASP A 1 303 ? -22.609 -1.086 12.933 1.00 97.19 303 ASP A C 1
ATOM 2493 O O . ASP A 1 303 ? -21.826 -0.288 12.417 1.00 97.19 303 ASP A O 1
ATOM 2497 N N . ARG A 1 304 ? -22.284 -1.778 14.030 1.00 97.25 304 ARG A N 1
ATOM 2498 C CA . ARG A 1 304 ? -20.982 -1.655 14.694 1.00 97.25 304 ARG A CA 1
ATOM 2499 C C . ARG A 1 304 ? -19.829 -1.947 13.738 1.00 97.25 304 ARG A C 1
ATOM 2501 O O . ARG A 1 304 ? -18.873 -1.177 13.657 1.00 97.25 304 ARG A O 1
ATOM 2508 N N . LYS A 1 305 ? -19.899 -3.061 12.999 1.00 97.44 305 LYS A N 1
ATOM 2509 C CA . LYS A 1 305 ? -18.863 -3.432 12.023 1.00 97.44 305 LYS A CA 1
ATOM 2510 C C . LYS A 1 305 ? -18.749 -2.384 10.916 1.00 97.44 305 LYS A C 1
ATOM 2512 O O . LYS A 1 305 ? -17.631 -2.064 10.512 1.00 97.44 305 LYS A O 1
ATOM 2517 N N . LYS A 1 306 ? -19.873 -1.848 10.434 1.00 97.44 306 LYS A N 1
ATOM 2518 C CA . LYS A 1 306 ? -19.900 -0.770 9.440 1.00 97.44 306 LYS A CA 1
ATOM 2519 C C . LYS A 1 306 ? -19.234 0.493 9.986 1.00 97.44 306 LYS A C 1
ATOM 2521 O O . LYS A 1 306 ? -18.348 1.015 9.322 1.00 97.44 306 LYS A O 1
ATOM 2526 N N . MET A 1 307 ? -19.568 0.922 11.203 1.00 97.44 307 MET A N 1
ATOM 2527 C CA . MET A 1 307 ? -18.975 2.108 11.832 1.00 97.44 307 MET A CA 1
ATOM 2528 C C . MET A 1 307 ? -17.472 1.958 12.083 1.00 97.44 307 MET A C 1
ATOM 2530 O O . MET A 1 307 ? -16.715 2.852 11.718 1.00 97.44 307 MET A O 1
ATOM 2534 N N . LEU A 1 308 ? -17.015 0.817 12.616 1.00 97.38 308 LEU A N 1
ATOM 2535 C CA . LEU A 1 308 ? -15.582 0.546 12.807 1.00 97.38 308 LEU A CA 1
ATOM 2536 C C . LEU A 1 308 ? -14.809 0.599 11.485 1.00 97.38 308 LEU A C 1
ATOM 2538 O O . LEU A 1 308 ? -13.717 1.159 11.427 1.00 97.38 308 LEU A O 1
ATOM 2542 N N . LYS A 1 309 ? -15.386 0.051 10.408 1.00 97.06 309 LYS A N 1
ATOM 2543 C CA . LYS A 1 309 ? -14.797 0.136 9.068 1.00 97.06 309 LYS A CA 1
ATOM 2544 C C . LYS A 1 309 ? -14.795 1.567 8.535 1.00 97.06 309 LYS A C 1
ATOM 2546 O O . LYS A 1 309 ? -13.777 1.987 8.002 1.00 97.06 309 LYS A O 1
ATOM 2551 N N . SER A 1 310 ? -15.895 2.306 8.665 1.00 96.31 310 SER A N 1
ATOM 2552 C CA . SER A 1 310 ? -15.973 3.703 8.220 1.00 96.31 310 SER A CA 1
ATOM 2553 C C . SER A 1 310 ? -14.958 4.586 8.943 1.00 96.31 310 SER A C 1
ATOM 2555 O O . SER A 1 310 ? -14.315 5.414 8.308 1.00 96.31 310 SER A O 1
ATOM 2557 N N . TRP A 1 311 ? -14.778 4.372 10.248 1.00 96.69 311 TRP A N 1
ATOM 2558 C CA . TRP A 1 311 ? -13.758 5.044 11.044 1.00 96.69 311 TRP A CA 1
ATOM 2559 C C . TRP A 1 311 ? -12.339 4.676 10.592 1.00 96.69 311 TRP A C 1
ATOM 2561 O O . TRP A 1 311 ? -11.539 5.557 10.290 1.00 96.69 311 TRP A O 1
ATOM 2571 N N . ALA A 1 312 ? -12.010 3.386 10.503 1.00 96.06 312 ALA A N 1
ATOM 2572 C CA . ALA A 1 312 ? -10.653 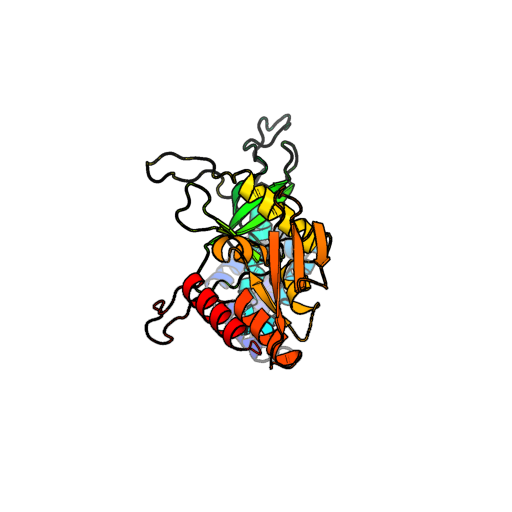2.963 10.160 1.00 96.06 312 ALA A CA 1
ATOM 2573 C C . ALA A 1 312 ? -10.248 3.342 8.727 1.00 96.06 312 ALA A C 1
ATOM 2575 O O . ALA A 1 312 ? -9.103 3.705 8.477 1.00 96.06 312 ALA A O 1
ATOM 2576 N N . TYR A 1 313 ? -11.198 3.283 7.793 1.00 96.12 313 TYR A N 1
ATOM 2577 C CA . TYR A 1 313 ? -10.986 3.550 6.373 1.00 96.12 313 TYR A CA 1
ATOM 2578 C C . TYR A 1 313 ? -11.413 4.958 5.947 1.00 96.12 313 TYR A C 1
ATOM 2580 O O . TYR A 1 313 ? -11.781 5.165 4.787 1.00 96.12 313 TYR A O 1
ATOM 2588 N N . SER A 1 314 ? -11.409 5.913 6.875 1.00 95.56 314 SER A N 1
ATOM 2589 C CA . SER A 1 314 ? -11.767 7.292 6.571 1.00 95.56 314 SER A CA 1
ATOM 2590 C C . SER A 1 314 ? -10.809 7.899 5.539 1.00 95.56 314 SER A C 1
ATOM 2592 O O . SER A 1 314 ? -9.597 7.670 5.550 1.00 95.56 314 SER A O 1
ATOM 2594 N N . ILE A 1 315 ? -11.385 8.700 4.648 1.00 95.94 315 ILE A N 1
ATOM 2595 C CA . ILE A 1 315 ? -10.691 9.559 3.681 1.00 95.94 315 ILE A CA 1
ATOM 2596 C C . ILE A 1 315 ? -11.110 11.004 3.928 1.00 95.94 315 ILE A C 1
ATOM 2598 O O . ILE A 1 315 ? -12.152 11.226 4.552 1.00 95.94 315 ILE A O 1
ATOM 2602 N N . ALA A 1 316 ? -10.353 11.972 3.416 1.00 95.38 316 ALA A N 1
ATOM 2603 C CA . ALA A 1 316 ? -10.724 13.379 3.521 1.00 95.38 316 ALA A CA 1
ATOM 2604 C C . ALA A 1 316 ? -12.139 13.637 2.969 1.00 95.38 316 ALA A C 1
ATOM 2606 O O . ALA A 1 316 ? -12.644 12.922 2.097 1.00 95.38 316 ALA A O 1
ATOM 2607 N N . GLU A 1 317 ? -12.802 14.651 3.508 1.00 95.88 317 GLU A N 1
ATOM 2608 C CA . GLU A 1 317 ? -14.045 15.171 2.953 1.00 95.88 317 GLU A CA 1
ATOM 2609 C C . GLU A 1 317 ? -13.714 16.219 1.895 1.00 95.88 317 GLU A C 1
ATOM 2611 O O . GLU A 1 317 ? -12.970 17.160 2.164 1.00 95.88 317 GLU A O 1
ATOM 2616 N N . ILE A 1 318 ? -14.218 16.014 0.679 1.00 94.81 318 ILE A N 1
ATOM 2617 C CA . ILE A 1 318 ? -13.889 16.825 -0.492 1.00 94.81 318 ILE A CA 1
ATOM 2618 C C . ILE A 1 318 ? -15.186 17.389 -1.047 1.00 94.81 318 ILE A C 1
ATOM 2620 O O . ILE A 1 318 ? -16.138 16.636 -1.262 1.00 94.81 318 ILE A O 1
ATOM 2624 N N . ASP A 1 319 ? -15.199 18.689 -1.312 1.00 93.44 319 ASP A N 1
ATOM 2625 C CA . ASP A 1 319 ? -16.300 19.335 -2.012 1.00 93.44 319 ASP A CA 1
ATOM 2626 C C . ASP A 1 319 ? -16.383 18.783 -3.450 1.00 93.44 319 ASP A C 1
ATOM 2628 O O . ASP A 1 319 ? -15.408 18.879 -4.209 1.00 93.44 319 ASP A O 1
ATOM 2632 N N . PRO A 1 320 ? -17.520 18.190 -3.863 1.00 91.25 320 PRO A N 1
ATOM 2633 C CA . PRO A 1 320 ? -17.660 17.637 -5.203 1.00 91.25 320 PRO A CA 1
ATOM 2634 C C . PRO A 1 320 ? -17.492 18.682 -6.312 1.00 91.25 320 PRO A C 1
ATOM 2636 O O . PRO A 1 320 ? -17.073 18.291 -7.407 1.00 91.25 320 PRO A O 1
ATOM 2639 N N . ILE A 1 321 ? -17.780 19.961 -6.041 1.00 93.31 321 ILE A N 1
ATOM 2640 C CA . ILE A 1 321 ? -17.726 21.059 -7.011 1.00 93.31 321 ILE A CA 1
ATOM 2641 C C . ILE A 1 321 ? -16.313 21.641 -7.062 1.00 93.31 321 ILE A C 1
ATOM 2643 O O . ILE A 1 321 ? -15.644 21.519 -8.086 1.00 93.31 321 ILE A O 1
ATOM 2647 N N . SER A 1 322 ? -15.823 22.220 -5.960 1.00 92.62 322 SER A N 1
ATOM 2648 C CA . SER A 1 322 ? -14.510 22.889 -5.954 1.00 92.62 322 SER A CA 1
ATOM 2649 C C . SER A 1 322 ? -13.317 21.929 -5.936 1.00 92.62 322 SER A C 1
ATOM 2651 O O . SER A 1 322 ? -12.184 22.356 -6.146 1.00 92.62 322 SER A O 1
ATOM 2653 N N . LYS A 1 323 ? -13.545 20.637 -5.650 1.00 91.69 323 LYS A N 1
ATOM 2654 C CA . LYS A 1 323 ? -12.502 19.629 -5.370 1.00 91.69 323 LYS A CA 1
ATOM 2655 C C . LYS A 1 323 ? -11.577 20.001 -4.204 1.00 91.69 323 LYS A C 1
ATOM 2657 O O . LYS A 1 323 ? -10.545 19.353 -4.015 1.00 91.69 323 LYS A O 1
ATOM 2662 N N . SER A 1 324 ? -11.942 21.007 -3.412 1.00 94.00 324 SER A N 1
ATOM 2663 C CA . SER A 1 324 ? -11.194 21.421 -2.230 1.00 94.00 324 SER A CA 1
ATOM 2664 C C . SER A 1 324 ? -11.474 20.492 -1.046 1.00 94.00 324 SER A C 1
ATOM 2666 O O . SER A 1 324 ? -12.518 19.839 -0.968 1.00 94.00 324 SER A O 1
ATOM 2668 N N . VAL A 1 325 ? -10.507 20.390 -0.132 1.00 94.81 325 VAL A N 1
ATOM 2669 C CA . VAL A 1 325 ? -10.636 19.585 1.088 1.00 94.81 325 VAL A CA 1
ATOM 2670 C C . VAL A 1 325 ? -11.422 20.390 2.124 1.00 94.81 325 VAL A C 1
ATOM 2672 O O . VAL A 1 325 ? -10.926 21.401 2.610 1.00 94.81 325 VAL A O 1
ATOM 2675 N N . ILE A 1 326 ? -12.624 19.924 2.472 1.00 95.69 326 ILE A N 1
ATOM 2676 C CA . ILE A 1 326 ? -13.478 20.503 3.524 1.00 95.69 326 ILE A CA 1
ATOM 2677 C C . ILE A 1 326 ? -12.953 20.086 4.900 1.00 95.69 326 ILE A C 1
ATOM 2679 O O . ILE A 1 326 ? -12.815 20.907 5.803 1.00 95.69 326 ILE A O 1
ATOM 2683 N N . LYS A 1 327 ? -12.648 18.791 5.054 1.00 95.69 327 LYS A N 1
ATOM 2684 C CA . LYS A 1 327 ? -12.042 18.224 6.261 1.00 95.69 327 LYS A CA 1
ATOM 2685 C C . LYS A 1 327 ? -10.924 17.290 5.870 1.00 95.69 327 LYS A C 1
ATOM 2687 O O . LYS A 1 327 ? -11.117 16.384 5.051 1.00 95.69 327 LYS A O 1
ATOM 2692 N N . ASP A 1 328 ? -9.766 17.482 6.481 1.00 94.94 328 ASP A N 1
ATOM 2693 C CA . ASP A 1 328 ? -8.681 16.532 6.344 1.00 94.94 328 ASP A CA 1
ATOM 2694 C C . ASP A 1 328 ? -9.078 15.167 6.933 1.00 94.94 328 ASP A C 1
ATOM 2696 O O . ASP A 1 328 ? -10.069 14.997 7.657 1.00 94.94 328 ASP A O 1
ATOM 2700 N N . ARG A 1 329 ? -8.295 14.158 6.567 1.00 93.44 329 ARG A N 1
ATOM 2701 C CA . ARG A 1 329 ? -8.558 12.777 6.947 1.00 93.44 329 ARG A CA 1
ATOM 2702 C C . ARG A 1 329 ? -8.525 12.571 8.460 1.00 93.44 329 ARG A C 1
ATOM 2704 O O . ARG A 1 329 ? -9.363 11.818 8.956 1.00 93.44 329 ARG A O 1
ATOM 2711 N N . ASP A 1 330 ? -7.593 13.202 9.165 1.00 92.94 33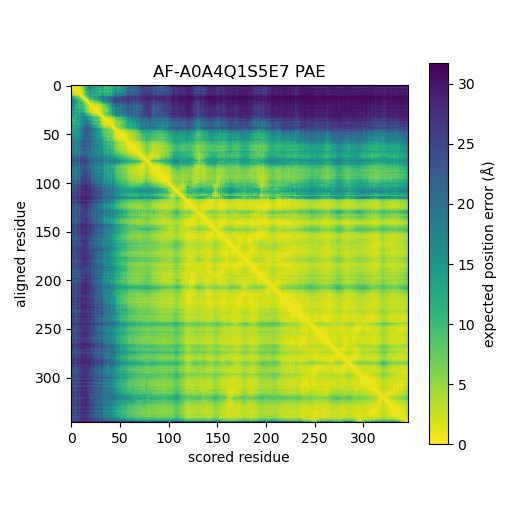0 ASP A N 1
ATOM 2712 C CA . ASP A 1 330 ? -7.369 12.976 10.593 1.00 92.94 330 ASP A CA 1
ATOM 2713 C C . ASP A 1 330 ? -8.514 13.588 11.403 1.00 92.94 330 ASP A C 1
ATOM 2715 O O . ASP A 1 330 ? -9.092 12.914 12.262 1.00 92.94 330 ASP A O 1
ATOM 2719 N N . THR A 1 331 ? -8.933 14.806 11.044 1.00 95.44 331 THR A N 1
ATOM 2720 C CA . THR A 1 331 ? -10.122 15.455 11.613 1.00 95.44 331 THR A CA 1
ATOM 2721 C C . THR A 1 331 ? -11.367 14.596 11.413 1.00 95.44 331 THR A C 1
ATOM 2723 O O . THR A 1 331 ? -12.058 14.257 12.378 1.00 95.44 331 THR A O 1
ATOM 2726 N N . LYS A 1 332 ? -11.635 14.154 10.178 1.00 96.31 332 LYS A N 1
ATOM 2727 C CA . LYS A 1 332 ? -12.805 13.309 9.890 1.00 96.31 332 LYS A CA 1
ATOM 2728 C C . LYS A 1 332 ? -12.739 11.964 10.615 1.00 96.31 332 LYS A C 1
ATOM 2730 O O . LYS A 1 332 ? -13.751 11.465 11.106 1.00 96.31 332 LYS A O 1
ATOM 2735 N N . GLN A 1 333 ? -11.555 11.357 10.696 1.00 96.00 333 GLN A N 1
ATOM 2736 C CA . GLN A 1 333 ? -11.362 10.105 11.422 1.00 96.00 333 GLN A CA 1
ATOM 2737 C C . GLN A 1 333 ? -11.698 10.274 12.906 1.00 96.00 333 GLN A C 1
ATOM 2739 O O . GLN A 1 333 ? -12.391 9.437 13.484 1.00 96.00 333 GLN A O 1
ATOM 2744 N N . GLN A 1 334 ? -11.245 11.373 13.509 1.00 96.56 334 GLN A N 1
ATOM 2745 C CA . GLN A 1 334 ? -11.522 11.685 14.904 1.00 96.56 334 GLN A CA 1
ATOM 2746 C C . GLN A 1 334 ? -13.011 11.955 15.152 1.00 96.56 334 GLN A C 1
ATOM 2748 O O . GLN A 1 334 ? -13.546 11.502 16.163 1.00 96.56 334 GLN A O 1
ATOM 2753 N N . GLU A 1 335 ? -13.706 12.631 14.236 1.00 97.12 335 GLU A N 1
ATOM 2754 C CA . GLU A 1 335 ? -15.160 12.819 14.314 1.00 97.12 335 GLU A CA 1
ATOM 2755 C C . GLU A 1 335 ? -15.914 11.486 14.289 1.00 97.12 335 GLU A C 1
ATOM 2757 O O . GLU A 1 335 ? -16.746 11.232 15.160 1.00 97.12 335 GLU A O 1
ATOM 2762 N N . LEU A 1 336 ? -15.582 10.597 13.347 1.00 97.31 336 LEU A N 1
ATOM 2763 C CA . LEU A 1 336 ? -16.188 9.264 13.256 1.00 97.31 336 LEU A CA 1
ATOM 2764 C C . LEU A 1 336 ? -15.916 8.424 14.509 1.00 97.31 336 LEU A C 1
ATOM 2766 O O . LEU A 1 336 ? -16.785 7.681 14.966 1.00 97.31 336 LEU A O 1
ATOM 2770 N N . TYR A 1 337 ? -14.728 8.563 15.098 1.00 97.88 337 TYR A N 1
ATOM 2771 C CA . TYR A 1 337 ? -14.402 7.920 16.365 1.00 97.88 337 TYR A CA 1
ATOM 2772 C C . TYR A 1 337 ? -15.250 8.460 17.524 1.00 97.88 337 TYR A C 1
ATOM 2774 O O . TYR A 1 337 ? -15.799 7.683 18.302 1.00 97.88 337 TYR A O 1
ATOM 2782 N N . ARG A 1 338 ? -15.436 9.784 17.618 1.00 97.56 338 ARG A N 1
ATOM 2783 C CA . ARG A 1 338 ? -16.329 10.391 18.621 1.00 97.56 338 ARG A CA 1
ATOM 2784 C C . ARG A 1 338 ? -17.775 9.930 18.440 1.00 97.56 338 ARG A C 1
ATOM 2786 O O . ARG A 1 338 ? -18.424 9.597 19.425 1.00 97.56 338 ARG A O 1
ATOM 2793 N N . GLN A 1 339 ? -18.257 9.834 17.200 1.00 97.25 339 GLN A N 1
ATOM 2794 C CA . GLN A 1 339 ? -19.584 9.285 16.898 1.00 97.25 339 GLN A CA 1
ATOM 2795 C C . GLN A 1 339 ? -19.714 7.827 17.353 1.00 97.25 339 GLN A C 1
ATOM 2797 O O . GLN A 1 339 ? -20.718 7.465 17.962 1.00 97.25 339 GLN A O 1
ATOM 2802 N N . LEU A 1 340 ? -18.689 6.998 17.125 1.00 96.69 340 LEU A N 1
ATOM 2803 C CA . LEU A 1 340 ? -18.648 5.620 17.618 1.00 96.69 340 LEU A CA 1
ATOM 2804 C C . LEU A 1 340 ? -18.768 5.567 19.150 1.00 96.69 340 LEU A C 1
ATOM 2806 O O . LEU A 1 340 ? -19.571 4.792 19.673 1.00 96.69 340 LEU A O 1
ATOM 2810 N N . LEU A 1 341 ? -18.028 6.418 19.869 1.00 96.94 341 LEU A N 1
ATOM 2811 C CA . LEU A 1 341 ? -18.107 6.524 21.332 1.00 96.94 341 LEU A CA 1
ATOM 2812 C C . LEU A 1 341 ? -19.438 7.115 21.827 1.00 96.94 341 LEU A C 1
ATOM 2814 O O . LEU A 1 341 ? -19.843 6.826 22.947 1.00 96.94 341 LEU A O 1
ATOM 2818 N N . GLY A 1 342 ? -20.156 7.885 21.009 1.00 96.62 342 GLY A N 1
ATOM 2819 C CA . GLY A 1 342 ? -21.503 8.371 21.328 1.00 96.62 342 GLY A CA 1
ATOM 2820 C C . GLY A 1 342 ? -22.564 7.266 21.398 1.00 96.62 342 GLY A C 1
ATOM 2821 O O . GLY A 1 342 ? -23.655 7.489 21.911 1.00 96.62 342 GLY A O 1
ATOM 2822 N N . THR A 1 343 ? -22.255 6.055 20.919 1.00 95.00 343 THR A N 1
ATOM 2823 C CA . THR A 1 343 ? -23.181 4.905 20.945 1.00 95.00 343 THR A CA 1
ATOM 2824 C C . THR A 1 343 ? -23.129 4.086 22.236 1.00 95.00 343 THR A C 1
ATOM 2826 O O . THR A 1 343 ? -23.845 3.085 22.362 1.00 95.00 343 THR A O 1
ATOM 2829 N N . LYS A 1 344 ? -22.266 4.484 23.180 1.00 93.62 344 LYS A N 1
ATOM 2830 C CA . LYS A 1 344 ? -22.111 3.837 24.483 1.00 93.62 344 LYS A CA 1
ATOM 2831 C C . LYS A 1 344 ? -23.426 3.871 25.270 1.00 93.62 344 LYS A C 1
ATOM 2833 O O . LYS A 1 344 ? -24.168 4.852 25.234 1.00 93.62 344 LYS A O 1
ATOM 2838 N N . ILE A 1 345 ? -23.713 2.784 25.977 1.00 89.75 345 ILE A N 1
ATOM 2839 C CA . ILE A 1 345 ? -24.753 2.737 27.007 1.00 89.75 345 ILE A CA 1
ATOM 2840 C C . ILE A 1 345 ? -24.102 3.243 28.295 1.00 89.75 345 ILE A C 1
ATOM 2842 O O . ILE A 1 345 ? -23.073 2.693 28.689 1.00 89.75 345 ILE A O 1
ATOM 2846 N N . ILE A 1 346 ? -24.665 4.311 28.869 1.00 72.69 346 ILE A N 1
ATOM 2847 C CA . ILE A 1 346 ? -24.253 4.859 30.170 1.00 72.69 346 ILE A CA 1
ATOM 2848 C C . ILE A 1 346 ? -24.733 3.923 31.272 1.00 72.69 346 ILE A C 1
ATOM 2850 O O . ILE A 1 346 ? -25.906 3.489 31.174 1.00 72.69 346 ILE A O 1
#

Foldseek 3Di:
DLVVVVVCLVVPPPPDPDDPVVSVVSVVCSPPVVVVVVSVVCVVDPVSVVVVVVLVPDPVNVVVVVVLVPQAWDQDPVVRDIDGSVNLVVLVVVVVVLVPDDFQAPDPVDGDFGPDDDDQQWKFWFQDSDDDPADHGTFIWGFHDDDRRDQKTWTWTKDFDDLFDFDDLQWAWLQDWPPDPGTIITGNVNGDIDGPSRGPGQWDQSVVRDTHTTGDDPSSVVVVVQSCCCPVVVADFLLNCQLPPPLQWHKDFPDCVVCLNRRSGGWDDWDADPVQQKIWTDGPPGPDIGIIHIFGFPDGSVVLNVLSCCLSRFGFDADPPVRDGPGGRVRVSVVSSVVSVVRGDD

Solvent-accessible surface area (backbone atoms only — not comparable to full-atom values): 19234 Å² total; per-residue (Å²): 107,67,72,54,50,52,48,51,64,74,56,71,71,84,81,84,86,64,59,70,70,56,51,52,51,49,51,54,58,55,67,36,66,69,50,50,58,48,51,53,53,34,74,74,33,71,66,51,41,52,53,49,54,52,51,72,67,30,64,68,55,51,51,50,52,54,55,60,65,69,53,59,66,44,80,37,78,94,75,74,42,72,46,46,42,66,62,53,51,51,42,51,52,51,49,50,57,43,68,69,55,79,84,63,41,70,35,90,92,64,67,65,35,42,61,74,74,76,51,69,40,27,42,31,32,31,56,39,67,41,66,86,94,45,64,60,45,77,42,42,24,32,31,62,46,67,50,60,71,46,57,60,30,34,31,34,34,42,44,71,67,49,63,78,52,57,54,48,56,45,32,36,75,59,44,67,42,55,62,52,90,54,37,34,23,40,30,61,84,58,53,44,74,40,52,58,70,32,53,78,40,60,61,42,63,58,84,81,78,46,75,38,72,25,52,59,52,72,67,37,50,52,54,50,52,32,27,44,40,33,63,76,66,63,41,57,25,42,46,54,49,61,57,72,42,63,59,54,40,44,82,42,62,80,51,52,88,63,54,64,74,39,35,57,33,29,56,65,47,77,48,73,43,78,92,76,36,32,38,40,37,26,40,74,94,45,92,60,78,46,60,31,40,56,36,48,37,76,51,53,59,66,58,44,42,50,50,56,47,53,31,73,45,37,42,31,42,57,41,89,82,82,66,42,77,77,34,55,36,67,61,48,26,51,51,44,47,50,55,57,62,67,41,47,62,130

pLDDT: mean 86.95, std 15.22, range [40.22, 98.69]

Sequence (346 aa):
MIKNILKEVESSRCSTYLSTENQESLKKIVSDTTMLNVLEKISVDNDLTRIVDKIINDRNFNEIVKQADLVKDEYRPIHKQTLTKDMILERIIRFINCSLQTDEVNDPMVPTEYKHPLVSGQVVKVLFSGVGSEIDNEHFAIVWETKSNRDQVVVIPTTSLKPTTRETKNFFNIGKIPPFSKQTVVSLEQLTCVSRKRIVEYLFNDGRGNMVQAIINQDQRRRIEDGFRVTLLRQKTLLDELINQRKDYVPEFINYSVQVKHLHRPIRNVSFDSSKLITKYQLFNDLNQYEIKWHRTKLNRSDRKKMLKSWAYSIAEIDPISKSVIKDRDTKQQELYRQLLGTKII

Radius of gyration: 29.33 Å; Cα contacts (8 Å, |Δi|>4): 520; chains: 1; bounding box: 61×42×95 Å

Mean predicted aligned error: 10.15 Å